Protein AF-0000000085154914 (afdb_homodimer)

Sequence (292 aa):
MNMLRFDPFFRDIDRLTQQLWGAVPWGTAAQPALVPMDAWRDGEKFVVEFDLPGVLPESLDVNVEHDVLTVRAERPAIDEDRNGVVSERPRGVFSRQVYLGHGLDTDNIHADYVDGVLRLTIPVAEAAKPRKIEVAAGKHQRAINAMNMLRFDPFFRDIDRLTQQLWGAVPWGTAAQPALVPMDAWRDGEKFVVEFDLPGVLPESLDVNVEHDVLTVRAERPAIDEDRNGVVSERPRGVFSRQVYLGHGLDTDNIHADYVDGVLRLTIPVAEAAKPRKIEVAAGKHQRAINA

Structure (mmCIF, N/CA/C/O backbone):
data_AF-0000000085154914-model_v1
#
loop_
_entity.id
_entity.type
_entity.pdbx_description
1 polymer Hsp18_2
#
loop_
_atom_site.group_PDB
_atom_site.id
_atom_site.type_symbol
_atom_site.label_atom_id
_atom_site.label_alt_id
_atom_site.label_comp_id
_atom_site.label_asym_id
_atom_site.label_entity_id
_atom_site.label_seq_id
_atom_site.pdbx_PDB_ins_code
_atom_site.Cartn_x
_atom_site.Cartn_y
_atom_site.Cartn_z
_atom_site.occupancy
_atom_site.B_iso_or_equiv
_atom_site.auth_seq_id
_atom_site.auth_comp_id
_atom_site.auth_asym_id
_atom_site.auth_atom_id
_atom_site.pdbx_PDB_model_num
ATOM 1 N N . MET A 1 1 ? -10.703 -19.297 8.938 1 27 1 MET A N 1
ATOM 2 C CA . MET A 1 1 ? -9.656 -20.234 9.305 1 27 1 MET A CA 1
ATOM 3 C C . MET A 1 1 ? -8.898 -20.719 8.07 1 27 1 MET A C 1
ATOM 5 O O . MET A 1 1 ? -9.414 -21.547 7.301 1 27 1 MET A O 1
ATOM 9 N N . ASN A 1 2 ? -8.391 -19.734 7.223 1 33.81 2 ASN A N 1
ATOM 10 C CA . ASN A 1 2 ? -8.023 -19.797 5.812 1 33.81 2 ASN A CA 1
ATOM 11 C C . ASN A 1 2 ? -6.926 -20.828 5.566 1 33.81 2 ASN A C 1
ATOM 13 O O . ASN A 1 2 ? -5.848 -20.75 6.16 1 33.81 2 ASN A O 1
ATOM 17 N N . MET A 1 3 ? -7.461 -22 5.348 1 30.45 3 MET A N 1
ATOM 18 C CA . MET A 1 3 ? -6.656 -23.188 5.043 1 30.45 3 MET A CA 1
ATOM 19 C C . MET A 1 3 ? -5.52 -22.828 4.086 1 30.45 3 MET A C 1
ATOM 21 O O . MET A 1 3 ? -5.754 -22.281 3.01 1 30.45 3 MET A O 1
ATOM 25 N N . LEU A 1 4 ? -4.305 -22.406 4.578 1 40.44 4 LEU A N 1
ATOM 26 C CA . LEU A 1 4 ? -3.09 -22.484 3.775 1 40.44 4 LEU A CA 1
ATOM 27 C C . LEU A 1 4 ? -3.055 -23.766 2.957 1 40.44 4 LEU A C 1
ATOM 29 O O . LEU A 1 4 ? -3.062 -24.875 3.52 1 40.44 4 LEU A O 1
ATOM 33 N N . ARG A 1 5 ? -3.949 -23.828 2.053 1 45.03 5 ARG A N 1
ATOM 34 C CA . ARG A 1 5 ? -3.754 -25 1.204 1 45.03 5 ARG A CA 1
ATOM 35 C C . ARG A 1 5 ? -2.293 -25.141 0.788 1 45.03 5 ARG A C 1
ATOM 37 O O . ARG A 1 5 ? -1.677 -24.172 0.338 1 45.03 5 ARG A O 1
ATOM 44 N N . PHE A 1 6 ? -1.69 -26.156 1.381 1 44.38 6 PHE A N 1
ATOM 45 C CA . PHE A 1 6 ? -0.345 -26.594 1.031 1 44.38 6 PHE A CA 1
ATOM 46 C C . PHE A 1 6 ? -0.189 -26.703 -0.481 1 44.38 6 PHE A C 1
ATOM 48 O O . PHE A 1 6 ? -0.881 -27.5 -1.122 1 44.38 6 PHE A O 1
ATOM 55 N N . ASP A 1 7 ? -0.06 -25.547 -1.171 1 51.38 7 ASP A N 1
ATOM 56 C CA . ASP A 1 7 ? 0.387 -25.719 -2.549 1 51.38 7 ASP A CA 1
ATOM 57 C C . ASP A 1 7 ? 1.877 -26.047 -2.604 1 51.38 7 ASP A C 1
ATOM 59 O O . ASP A 1 7 ? 2.709 -25.281 -2.125 1 51.38 7 ASP A O 1
ATOM 63 N N . PRO A 1 8 ? 2.209 -27.297 -2.664 1 52.31 8 PRO A N 1
ATOM 64 C CA . PRO A 1 8 ? 3.596 -27.781 -2.629 1 52.31 8 PRO A CA 1
ATOM 65 C C . PRO A 1 8 ? 4.531 -26.922 -3.48 1 52.31 8 PRO A C 1
ATOM 67 O O . PRO A 1 8 ? 5.754 -26.984 -3.312 1 52.31 8 PRO A O 1
ATOM 70 N N . PHE A 1 9 ? 3.949 -26.094 -4.242 1 54.44 9 PHE A N 1
ATOM 71 C CA . PHE A 1 9 ? 4.812 -25.375 -5.168 1 54.44 9 PHE A CA 1
ATOM 72 C C . PHE A 1 9 ? 5.203 -24.016 -4.605 1 54.44 9 PHE A C 1
ATOM 74 O O . PHE A 1 9 ? 6.176 -23.406 -5.055 1 54.44 9 PHE A O 1
ATOM 81 N N . PHE A 1 10 ? 4.344 -23.609 -3.668 1 53.84 10 PHE A N 1
ATOM 82 C CA . PHE A 1 10 ? 4.602 -22.25 -3.244 1 53.84 10 PHE A CA 1
ATOM 83 C C . PHE A 1 10 ? 5.195 -22.219 -1.842 1 53.84 10 PHE A C 1
ATOM 85 O O . PHE A 1 10 ? 4.629 -22.781 -0.908 1 53.84 10 PHE A O 1
ATOM 92 N N . ARG A 1 11 ? 6.547 -21.953 -1.707 1 51.88 11 ARG A N 1
ATOM 93 C CA . ARG A 1 11 ? 7.152 -21.734 -0.398 1 51.88 11 ARG A CA 1
ATOM 94 C C . ARG A 1 11 ? 7.574 -20.281 -0.227 1 51.88 11 ARG A C 1
ATOM 96 O O . ARG A 1 11 ? 8.281 -19.734 -1.075 1 51.88 11 ARG A O 1
ATOM 103 N N . ASP A 1 12 ? 6.918 -19.672 0.685 1 54.12 12 ASP A N 1
ATOM 104 C CA . ASP A 1 12 ? 7.316 -18.297 0.985 1 54.12 12 ASP A CA 1
ATOM 105 C C . ASP A 1 12 ? 8.547 -18.266 1.891 1 54.12 12 ASP A C 1
ATOM 107 O O . ASP A 1 12 ? 8.43 -18.406 3.111 1 54.12 12 ASP A O 1
ATOM 111 N N . ILE A 1 13 ? 9.703 -18.172 1.445 1 56.69 13 ILE A N 1
ATOM 112 C CA . ILE A 1 13 ? 10.992 -18.25 2.117 1 56.69 13 ILE A CA 1
ATOM 113 C C . ILE A 1 13 ? 11.109 -17.141 3.152 1 56.69 13 ILE A C 1
ATOM 115 O O . ILE A 1 13 ? 11.586 -17.359 4.27 1 56.69 13 ILE A O 1
ATOM 119 N N . ASP A 1 14 ? 10.734 -15.961 2.795 1 57.53 14 ASP A N 1
ATOM 120 C CA . ASP A 1 14 ? 10.938 -14.789 3.639 1 57.53 14 ASP A CA 1
ATOM 121 C C . ASP A 1 14 ? 10.047 -14.844 4.879 1 57.53 14 ASP A C 1
ATOM 123 O O . ASP A 1 14 ? 10.477 -14.461 5.973 1 57.53 14 ASP A O 1
ATOM 127 N N . ARG A 1 15 ? 8.828 -15.281 4.637 1 57.16 15 ARG A N 1
ATOM 128 C CA . ARG A 1 15 ? 7.945 -15.359 5.797 1 57.16 15 ARG A CA 1
ATOM 129 C C . ARG A 1 15 ? 8.562 -16.219 6.891 1 57.16 15 ARG A C 1
ATOM 131 O O . ARG A 1 15 ? 8.43 -15.914 8.078 1 57.16 15 ARG A O 1
ATOM 138 N N . LEU A 1 16 ? 9.188 -17.266 6.395 1 50.16 16 LEU A N 1
ATOM 139 C CA . LEU A 1 16 ? 9.812 -18.172 7.352 1 50.16 16 LEU A CA 1
ATOM 140 C C . LEU A 1 16 ? 10.93 -17.469 8.117 1 50.16 16 LEU A C 1
ATOM 142 O O . LEU A 1 16 ? 11.086 -17.672 9.32 1 50.16 16 LEU A O 1
ATOM 146 N N . THR A 1 17 ? 11.57 -16.531 7.477 1 53.38 17 THR A N 1
ATOM 147 C CA . THR A 1 17 ? 12.695 -15.828 8.102 1 53.38 17 THR A CA 1
ATOM 148 C C . THR A 1 17 ? 12.203 -14.656 8.938 1 53.38 17 THR A C 1
ATOM 150 O O . THR A 1 17 ? 12.797 -14.328 9.969 1 53.38 17 THR A O 1
ATOM 153 N N . GLN A 1 18 ? 11.203 -13.852 8.555 1 57.41 18 GLN A N 1
ATOM 154 C CA . GLN A 1 18 ? 10.688 -12.656 9.227 1 57.41 18 GLN A CA 1
ATOM 155 C C . GLN A 1 18 ? 10.094 -13.008 10.586 1 57.41 18 GLN A C 1
ATOM 157 O O . GLN A 1 18 ? 10.219 -12.234 11.539 1 57.41 18 GLN A O 1
ATOM 162 N N . GLN A 1 19 ? 9.336 -14.117 10.656 1 48.62 19 GLN A N 1
ATOM 163 C CA . GLN A 1 19 ? 8.82 -14.484 11.969 1 48.62 19 GLN A CA 1
ATOM 164 C C . GLN A 1 19 ? 9.922 -14.453 13.023 1 48.62 19 GLN A C 1
ATOM 166 O O . GLN A 1 19 ? 9.68 -14.109 14.18 1 48.62 19 GLN A O 1
ATOM 171 N N . LEU A 1 20 ? 11.086 -14.703 12.555 1 45.5 20 LEU A N 1
ATOM 172 C CA . LEU A 1 20 ? 12.18 -14.797 13.516 1 45.5 20 LEU A CA 1
ATOM 173 C C . LEU A 1 20 ? 12.766 -13.422 13.805 1 45.5 20 LEU A C 1
ATOM 175 O O . LEU A 1 20 ? 13.141 -13.125 14.938 1 45.5 20 LEU A O 1
ATOM 179 N N . TRP A 1 21 ? 12.859 -12.602 12.789 1 49.5 21 TRP A N 1
ATOM 180 C CA . TRP A 1 21 ? 13.617 -11.375 12.984 1 49.5 21 TRP A CA 1
ATOM 181 C C . TRP A 1 21 ? 12.688 -10.195 13.258 1 49.5 21 TRP A C 1
ATOM 183 O O . TRP A 1 21 ? 13.125 -9.156 13.75 1 49.5 21 TRP A O 1
ATOM 193 N N . GLY A 1 22 ? 11.508 -10.367 13.125 1 50.31 22 GLY A N 1
ATOM 194 C CA . GLY A 1 22 ? 10.555 -9.289 13.32 1 50.31 22 GLY A CA 1
ATOM 195 C C . GLY A 1 22 ? 10.406 -8.391 12.109 1 50.31 22 GLY A C 1
ATOM 196 O O . GLY A 1 22 ? 11.297 -8.344 11.258 1 50.31 22 GLY A O 1
ATOM 197 N N . ALA A 1 23 ? 9.359 -8.055 11.633 1 52.12 23 ALA A N 1
ATOM 198 C CA . ALA A 1 23 ? 9.086 -7.199 10.477 1 52.12 23 ALA A CA 1
ATOM 199 C C . ALA A 1 23 ? 9.609 -5.785 10.719 1 52.12 23 ALA A C 1
ATOM 201 O O . ALA A 1 23 ? 9.336 -5.184 11.758 1 52.12 23 ALA A O 1
ATOM 202 N N . VAL A 1 24 ? 10.898 -5.434 10.203 1 52.66 24 VAL A N 1
ATOM 203 C CA . VAL A 1 24 ? 11.367 -4.059 10.312 1 52.66 24 VAL A CA 1
ATOM 204 C C . VAL A 1 24 ? 10.727 -3.205 9.219 1 52.66 24 VAL A C 1
ATOM 206 O O . VAL A 1 24 ? 10.758 -3.57 8.039 1 52.66 24 VAL A O 1
ATOM 209 N N . PRO A 1 25 ? 10.078 -2.119 9.602 1 58.5 25 PRO A N 1
ATOM 210 C CA . PRO A 1 25 ? 9.375 -1.292 8.617 1 58.5 25 PRO A CA 1
ATOM 211 C C . PRO A 1 25 ? 10.32 -0.614 7.629 1 58.5 25 PRO A C 1
ATOM 213 O O . PRO A 1 25 ? 9.891 -0.157 6.566 1 58.5 25 PRO A O 1
ATOM 216 N N . TRP A 1 26 ? 11.664 -0.496 8.031 1 63 26 TRP A N 1
ATOM 217 C CA . TRP A 1 26 ? 12.648 0.14 7.156 1 63 26 TRP A CA 1
ATOM 218 C C . TRP A 1 26 ? 13.602 -0.894 6.562 1 63 26 TRP A C 1
ATOM 220 O O . TRP A 1 26 ? 14.469 -1.417 7.262 1 63 26 TRP A O 1
ATOM 230 N N . GLY A 1 27 ? 13.352 -1.164 5.398 1 67.31 27 GLY A N 1
ATOM 231 C CA . GLY A 1 27 ? 14.211 -2.148 4.758 1 67.31 27 GLY A CA 1
ATOM 232 C C . GLY A 1 27 ? 15.445 -1.537 4.121 1 67.31 27 GLY A C 1
ATOM 233 O O . GLY A 1 27 ? 15.406 -0.395 3.658 1 67.31 27 GLY A O 1
ATOM 234 N N . THR A 1 28 ? 16.484 -2.102 4.41 1 70.94 28 THR A N 1
ATOM 235 C CA . THR A 1 28 ? 17.734 -1.773 3.713 1 70.94 28 THR A CA 1
ATOM 236 C C . THR A 1 28 ? 18.031 -2.812 2.637 1 70.94 28 THR A C 1
ATOM 238 O O . THR A 1 28 ? 17.344 -3.826 2.531 1 70.94 28 THR A O 1
ATOM 241 N N . ALA A 1 29 ? 19 -2.447 1.773 1 70.88 29 ALA A N 1
ATOM 242 C CA . ALA A 1 29 ? 19.391 -3.41 0.746 1 70.88 29 ALA A CA 1
ATOM 243 C C . ALA A 1 29 ? 19.844 -4.723 1.371 1 70.88 29 ALA A C 1
ATOM 245 O O . ALA A 1 29 ? 19.609 -5.801 0.824 1 70.88 29 ALA A O 1
ATOM 246 N N . ALA A 1 30 ? 20.516 -4.676 2.488 1 68.56 30 ALA A N 1
ATOM 247 C CA . ALA A 1 30 ? 21.047 -5.848 3.18 1 68.56 30 ALA A CA 1
ATOM 248 C C . ALA A 1 30 ? 19.953 -6.562 3.969 1 68.56 30 ALA A C 1
ATOM 250 O O . ALA A 1 30 ? 20.016 -7.773 4.176 1 68.56 30 ALA A O 1
ATOM 251 N N . GLN A 1 31 ? 18.906 -5.754 4.418 1 71.62 31 GLN A N 1
ATOM 252 C CA . GLN A 1 31 ? 17.75 -6.285 5.156 1 71.62 31 GLN A CA 1
ATOM 253 C C . GLN A 1 31 ? 16.453 -5.656 4.68 1 71.62 31 GLN A C 1
ATOM 255 O O . GLN A 1 31 ? 15.891 -4.785 5.352 1 71.62 31 GLN A O 1
ATOM 260 N N . PRO A 1 32 ? 16.062 -6.176 3.652 1 72.5 32 PRO A N 1
ATOM 261 C CA . PRO A 1 32 ? 14.859 -5.555 3.074 1 72.5 32 PRO A CA 1
ATOM 262 C C . PRO A 1 32 ? 13.602 -5.836 3.887 1 72.5 32 PRO A C 1
ATOM 264 O O . PRO A 1 32 ? 13.516 -6.855 4.578 1 72.5 32 PRO A O 1
ATOM 267 N N . ALA A 1 33 ? 12.766 -4.832 3.92 1 71.75 33 ALA A N 1
ATOM 268 C CA . ALA A 1 33 ? 11.461 -5.043 4.531 1 71.75 33 ALA A CA 1
ATOM 269 C C . ALA A 1 33 ? 10.609 -6.004 3.705 1 71.75 33 ALA A C 1
ATOM 271 O O . ALA A 1 33 ? 10.656 -5.977 2.473 1 71.75 33 ALA A O 1
ATOM 272 N N . LEU A 1 34 ? 9.891 -6.852 4.43 1 75.38 34 LEU A N 1
ATOM 273 C CA . LEU A 1 34 ? 9.008 -7.77 3.721 1 75.38 34 LEU A CA 1
ATOM 274 C C . LEU A 1 34 ? 7.727 -7.062 3.287 1 75.38 34 LEU A C 1
ATOM 276 O O . LEU A 1 34 ? 7.277 -6.121 3.945 1 75.38 34 LEU A O 1
ATOM 280 N N . VAL A 1 35 ? 7.281 -7.48 2.123 1 81.88 35 VAL A N 1
ATOM 281 C CA . VAL A 1 35 ? 6.062 -6.891 1.586 1 81.88 35 VAL A CA 1
ATOM 282 C C . VAL A 1 35 ? 4.934 -7.922 1.621 1 81.88 35 VAL A C 1
ATOM 284 O O . VAL A 1 35 ? 5.137 -9.086 1.284 1 81.88 35 VAL A O 1
ATOM 287 N N . PRO A 1 36 ? 3.785 -7.523 2.162 1 83.25 36 PRO A N 1
ATOM 288 C CA . PRO A 1 36 ? 2.646 -8.445 2.135 1 83.25 36 PRO A CA 1
ATOM 289 C C . PRO A 1 36 ? 2.314 -8.93 0.726 1 83.25 36 PRO A C 1
ATOM 291 O O . PRO A 1 36 ? 2.414 -8.164 -0.235 1 83.25 36 PRO A O 1
ATOM 294 N N . MET A 1 37 ? 1.934 -10.242 0.679 1 88.5 37 MET A N 1
ATOM 295 C CA . MET A 1 37 ? 1.646 -10.805 -0.636 1 88.5 37 MET A CA 1
ATOM 296 C C . MET A 1 37 ? 0.437 -11.734 -0.577 1 88.5 37 MET A C 1
ATOM 298 O O . MET A 1 37 ? 0.129 -12.297 0.477 1 88.5 37 MET A O 1
ATOM 302 N N . ASP A 1 38 ? -0.304 -11.789 -1.678 1 90.69 38 ASP A N 1
ATOM 303 C CA . ASP A 1 38 ? -1.286 -12.828 -1.949 1 90.69 38 ASP A CA 1
ATOM 304 C C . ASP A 1 38 ? -0.862 -13.688 -3.141 1 90.69 38 ASP A C 1
ATOM 306 O O . ASP A 1 38 ? -0.237 -13.188 -4.078 1 90.69 38 ASP A O 1
ATOM 310 N N . ALA A 1 39 ? -1.155 -14.938 -3.039 1 90.69 39 ALA A N 1
ATOM 311 C CA . ALA A 1 39 ? -0.91 -15.844 -4.156 1 90.69 39 ALA A CA 1
ATOM 312 C C . ALA A 1 39 ? -2.012 -16.891 -4.262 1 90.69 39 ALA A C 1
ATOM 314 O O . ALA A 1 39 ? -2.475 -17.422 -3.246 1 90.69 39 ALA A O 1
ATOM 315 N N . TRP A 1 40 ? -2.482 -17.062 -5.496 1 90.62 40 TRP A N 1
ATOM 316 C CA . TRP A 1 40 ? -3.51 -18.078 -5.695 1 90.62 40 TRP A CA 1
ATOM 317 C C . TRP A 1 40 ? -3.488 -18.609 -7.125 1 90.62 40 TRP A C 1
ATOM 319 O O . TRP A 1 40 ? -2.918 -17.969 -8.016 1 90.62 40 TRP A O 1
ATOM 329 N N . ARG A 1 41 ? -4.09 -19.766 -7.234 1 89.31 41 ARG A N 1
ATOM 330 C CA . ARG A 1 41 ? -4.281 -20.328 -8.562 1 89.31 41 ARG A CA 1
ATOM 331 C C . ARG A 1 41 ? -5.602 -19.859 -9.172 1 89.31 41 ARG A C 1
ATOM 333 O O . ARG A 1 41 ? -6.621 -19.797 -8.484 1 89.31 41 ARG A O 1
ATOM 340 N N . ASP A 1 42 ? -5.539 -19.484 -10.438 1 90.81 42 ASP A N 1
ATOM 341 C CA . ASP A 1 42 ? -6.715 -19.078 -11.203 1 90.81 42 ASP A CA 1
ATOM 342 C C . ASP A 1 42 ? -6.777 -19.812 -12.539 1 90.81 42 ASP A C 1
ATOM 344 O O . ASP A 1 42 ? -6.34 -19.281 -13.562 1 90.81 42 ASP A O 1
ATOM 348 N N . GLY A 1 43 ? -7.41 -21.016 -12.469 1 89 43 GLY A N 1
ATOM 349 C CA . GLY A 1 43 ? -7.422 -21.859 -13.656 1 89 43 GLY A CA 1
ATOM 350 C C . GLY A 1 43 ? -6.035 -22.281 -14.102 1 89 43 GLY A C 1
ATOM 351 O O . GLY A 1 43 ? -5.316 -22.938 -13.352 1 89 43 GLY A O 1
ATOM 352 N N . GLU A 1 44 ? -5.645 -21.797 -15.242 1 92.44 44 GLU A N 1
ATOM 353 C CA . GLU A 1 44 ? -4.355 -22.203 -15.797 1 92.44 44 GLU A CA 1
ATOM 354 C C . GLU A 1 44 ? -3.295 -21.125 -15.555 1 92.44 44 GLU A C 1
ATOM 356 O O . GLU A 1 44 ? -2.332 -21.016 -16.312 1 92.44 44 GLU A O 1
ATOM 361 N N . LYS A 1 45 ? -3.646 -20.359 -14.586 1 94.25 45 LYS A N 1
ATOM 362 C CA . LYS A 1 45 ? -2.666 -19.344 -14.227 1 94.25 45 LYS A CA 1
ATOM 363 C C . LYS A 1 45 ? -2.473 -19.266 -12.711 1 94.25 45 LYS A C 1
ATOM 365 O O . LYS A 1 45 ? -3.354 -19.672 -11.945 1 94.25 45 LYS A O 1
ATOM 370 N N . PHE A 1 46 ? -1.392 -18.844 -12.383 1 92.56 46 PHE A N 1
ATOM 371 C CA . PHE A 1 46 ? -1.058 -18.516 -11 1 92.56 46 PHE A CA 1
ATOM 372 C C . PHE A 1 46 ? -0.873 -17.016 -10.844 1 92.56 46 PHE A C 1
ATOM 374 O O . PHE A 1 46 ? -0.207 -16.375 -11.656 1 92.56 46 PHE A O 1
ATOM 381 N N . VAL A 1 47 ? -1.5 -16.469 -9.844 1 94.94 47 VAL A N 1
ATOM 382 C CA . VAL A 1 47 ? -1.462 -15.016 -9.664 1 94.94 47 VAL A CA 1
ATOM 383 C C . VAL A 1 47 ? -0.784 -14.68 -8.336 1 94.94 47 VAL A C 1
ATOM 385 O O . VAL A 1 47 ? -1.044 -15.32 -7.316 1 94.94 47 VAL A O 1
ATOM 388 N N . VAL A 1 48 ? 0.135 -13.719 -8.367 1 93.94 48 VAL A N 1
ATOM 389 C CA . VAL A 1 48 ? 0.78 -13.18 -7.176 1 93.94 48 VAL A CA 1
ATOM 390 C C . VAL A 1 48 ? 0.59 -11.672 -7.125 1 93.94 48 VAL A C 1
ATOM 392 O O . VAL A 1 48 ? 0.791 -10.977 -8.125 1 93.94 48 VAL A O 1
ATOM 395 N N . GLU A 1 49 ? 0.161 -11.195 -6.004 1 95.12 49 GLU A N 1
ATOM 396 C CA . GLU A 1 49 ? -0.004 -9.758 -5.828 1 95.12 49 GLU A CA 1
ATOM 397 C C . GLU A 1 49 ? 0.802 -9.25 -4.637 1 95.12 49 GLU A C 1
ATOM 399 O O . GLU A 1 49 ? 0.839 -9.898 -3.586 1 95.12 49 GLU A O 1
ATOM 404 N N . PHE A 1 50 ? 1.5 -8.117 -4.789 1 93.38 50 PHE A N 1
ATOM 405 C CA . PHE A 1 50 ? 2.266 -7.438 -3.752 1 93.38 50 PHE A CA 1
ATOM 406 C C . PHE A 1 50 ? 1.736 -6.027 -3.523 1 93.38 50 PHE A C 1
ATOM 408 O O . PHE A 1 50 ? 1.42 -5.312 -4.477 1 93.38 50 PHE A O 1
ATOM 415 N N . ASP A 1 51 ? 1.648 -5.645 -2.289 1 93.81 51 ASP A N 1
ATOM 416 C CA . ASP A 1 51 ? 1.396 -4.238 -2 1 93.81 51 ASP A CA 1
ATOM 417 C C . ASP A 1 51 ? 2.697 -3.439 -1.976 1 93.81 51 ASP A C 1
ATOM 419 O O . ASP A 1 51 ? 3.531 -3.629 -1.087 1 93.81 51 ASP A O 1
ATOM 423 N N . LEU A 1 52 ? 2.842 -2.506 -2.957 1 94.44 52 LEU A N 1
ATOM 424 C CA . LEU A 1 52 ? 4.027 -1.663 -3.082 1 94.44 52 LEU A CA 1
ATOM 425 C C . LEU A 1 52 ? 3.635 -0.21 -3.332 1 94.44 52 LEU A C 1
ATOM 427 O O . LEU A 1 52 ? 4.043 0.383 -4.332 1 94.44 52 LEU A O 1
ATOM 431 N N . PRO A 1 53 ? 2.92 0.317 -2.426 1 94.56 53 PRO A N 1
ATOM 432 C CA . PRO A 1 53 ? 2.463 1.688 -2.666 1 94.56 53 PRO A CA 1
ATOM 433 C C . PRO A 1 53 ? 3.609 2.697 -2.674 1 94.56 53 PRO A C 1
ATOM 435 O O . PRO A 1 53 ? 4.461 2.68 -1.781 1 94.56 53 PRO A O 1
ATOM 438 N N . GLY A 1 54 ? 3.658 3.609 -3.635 1 93.88 54 GLY A N 1
ATOM 439 C CA . GLY A 1 54 ? 4.516 4.781 -3.648 1 93.88 54 GLY A CA 1
ATOM 440 C C . GLY A 1 54 ? 5.957 4.465 -4.012 1 93.88 54 GLY A C 1
ATOM 441 O O . GLY A 1 54 ? 6.848 5.289 -3.807 1 93.88 54 GLY A O 1
ATOM 442 N N . VAL A 1 55 ? 6.211 3.242 -4.453 1 93.88 55 VAL A N 1
ATOM 443 C CA . VAL A 1 55 ? 7.574 2.922 -4.863 1 93.88 55 VAL A CA 1
ATOM 444 C C . VAL A 1 55 ? 7.914 3.662 -6.156 1 93.88 55 VAL A C 1
ATOM 446 O O . VAL A 1 55 ? 7.016 4.098 -6.883 1 93.88 55 VAL A O 1
ATOM 449 N N . LEU A 1 56 ? 9.203 3.838 -6.309 1 92.5 56 LEU A N 1
ATOM 450 C CA . LEU A 1 56 ? 9.648 4.375 -7.586 1 92.5 56 LEU A CA 1
ATOM 451 C C . LEU A 1 56 ? 9.43 3.3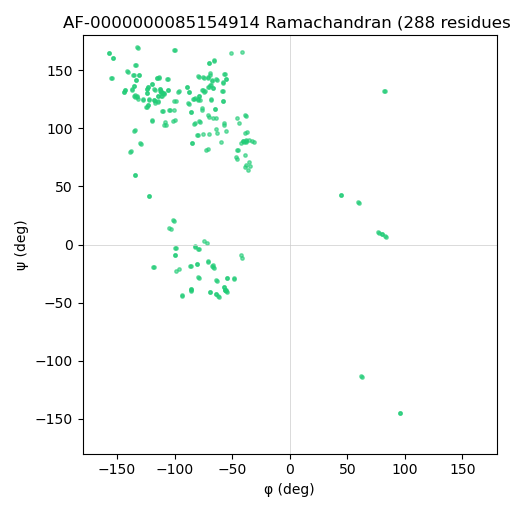65 -8.711 1 92.5 56 LEU A C 1
ATOM 453 O O . LEU A 1 56 ? 9.898 2.227 -8.625 1 92.5 56 LEU A O 1
ATOM 457 N N . PRO A 1 57 ? 8.711 3.84 -9.703 1 89.31 57 PRO A N 1
ATOM 458 C CA . PRO A 1 57 ? 8.438 2.887 -10.773 1 89.31 57 PRO A CA 1
ATOM 459 C C . PRO A 1 57 ? 9.711 2.285 -11.367 1 89.31 57 PRO A C 1
ATOM 461 O O . PRO A 1 57 ? 9.758 1.086 -11.664 1 89.31 57 PRO A O 1
ATOM 464 N N . GLU A 1 58 ? 10.758 3.041 -11.547 1 93.12 58 GLU A N 1
ATOM 465 C CA . GLU A 1 58 ? 11.992 2.59 -12.172 1 93.12 58 GLU A CA 1
ATOM 466 C C . GLU A 1 58 ? 12.75 1.624 -11.266 1 93.12 58 GLU A C 1
ATOM 468 O O . GLU A 1 58 ? 13.664 0.933 -11.711 1 93.12 58 GLU A O 1
ATOM 473 N N . SER A 1 59 ? 12.359 1.589 -10.008 1 93.69 59 SER A N 1
ATOM 474 C CA . SER A 1 59 ? 13.031 0.704 -9.055 1 93.69 59 SER A CA 1
ATOM 475 C C . SER A 1 59 ? 12.422 -0.694 -9.078 1 93.69 59 SER A C 1
ATOM 477 O O . SER A 1 59 ? 13.008 -1.643 -8.555 1 93.69 59 SER A O 1
ATOM 479 N N . LEU A 1 60 ? 11.258 -0.784 -9.594 1 94.69 60 LEU A N 1
ATOM 480 C CA . LEU A 1 60 ? 10.562 -2.062 -9.609 1 94.69 60 LEU A CA 1
ATOM 481 C C . LEU A 1 60 ? 11.297 -3.076 -10.477 1 94.69 60 LEU A C 1
ATOM 483 O O . LEU A 1 60 ? 11.469 -2.859 -11.68 1 94.69 60 LEU A O 1
ATOM 487 N N . ASP A 1 61 ? 11.773 -4.168 -9.828 1 95.62 61 ASP A N 1
ATOM 488 C CA . ASP A 1 61 ? 12.516 -5.234 -10.492 1 95.62 61 ASP A CA 1
ATOM 489 C C . ASP A 1 61 ? 11.906 -6.598 -10.195 1 95.62 61 ASP A C 1
ATOM 491 O O . ASP A 1 61 ? 11.664 -6.934 -9.031 1 95.62 61 ASP A O 1
ATOM 495 N N . VAL A 1 62 ? 11.562 -7.332 -11.211 1 96.06 62 VAL A N 1
ATOM 496 C CA . VAL A 1 62 ? 11.016 -8.68 -11.102 1 96.06 62 VAL A CA 1
ATOM 497 C C . VAL A 1 62 ? 11.883 -9.656 -11.891 1 96.06 62 VAL A C 1
ATOM 499 O O . VAL A 1 62 ? 12.039 -9.523 -13.109 1 96.06 62 VAL A O 1
ATOM 502 N N . ASN A 1 63 ? 12.391 -10.594 -11.156 1 95.06 63 ASN A N 1
ATOM 503 C CA . ASN A 1 63 ? 13.289 -11.547 -11.797 1 95.06 63 ASN A CA 1
ATOM 504 C C . ASN A 1 63 ? 12.977 -12.984 -11.367 1 95.06 63 ASN A C 1
ATOM 506 O O . ASN A 1 63 ? 12.555 -13.219 -10.242 1 95.06 63 ASN A O 1
ATOM 510 N N . VAL A 1 64 ? 13.172 -13.867 -12.297 1 93.38 64 VAL A N 1
ATOM 511 C CA . VAL A 1 64 ? 13.023 -15.281 -11.969 1 93.38 64 VAL A CA 1
ATOM 512 C C . VAL A 1 64 ? 14.32 -16.031 -12.281 1 93.38 64 VAL A C 1
ATOM 514 O O . VAL A 1 64 ? 14.852 -15.93 -13.383 1 93.38 64 VAL A O 1
ATOM 517 N N . GLU A 1 65 ? 14.875 -16.734 -11.25 1 90.31 65 GLU A N 1
ATOM 518 C CA . GLU A 1 65 ? 16.031 -17.625 -11.398 1 90.31 65 GLU A CA 1
ATOM 519 C C . GLU A 1 65 ? 15.789 -18.969 -10.711 1 90.31 65 GLU A C 1
ATOM 521 O O . GLU A 1 65 ? 15.492 -19.016 -9.516 1 90.31 65 GLU A O 1
ATOM 526 N N . HIS A 1 66 ? 16 -20.078 -11.469 1 86.75 66 HIS A N 1
ATOM 527 C CA . HIS A 1 66 ? 15.859 -21.422 -10.938 1 86.75 66 HIS A CA 1
ATOM 528 C C . HIS A 1 66 ? 14.594 -21.562 -10.102 1 86.75 66 HIS A C 1
ATOM 530 O O . HIS A 1 66 ? 14.641 -22.031 -8.961 1 86.75 66 HIS A O 1
ATOM 536 N N . ASP A 1 67 ? 13.453 -21 -10.555 1 85.69 67 ASP A N 1
ATOM 537 C CA . ASP A 1 67 ? 12.102 -21.156 -10.016 1 85.69 67 ASP A CA 1
ATOM 538 C C . ASP A 1 67 ? 11.891 -20.25 -8.797 1 85.69 67 ASP A C 1
ATOM 540 O O . ASP A 1 67 ? 10.922 -20.422 -8.055 1 85.69 67 ASP A O 1
ATOM 544 N N . VAL A 1 68 ? 12.891 -19.422 -8.633 1 89.19 68 VAL A N 1
ATOM 545 C CA . VAL A 1 68 ? 12.734 -18.469 -7.543 1 89.19 68 VAL A CA 1
ATOM 546 C C . VAL A 1 68 ? 12.391 -17.078 -8.109 1 89.19 68 VAL A C 1
ATOM 548 O O . VAL A 1 68 ? 13.18 -16.5 -8.852 1 89.19 68 VAL A O 1
ATOM 551 N N . LEU A 1 69 ? 11.227 -16.641 -7.785 1 92.31 69 LEU A N 1
ATOM 552 C CA . LEU A 1 69 ? 10.789 -15.297 -8.125 1 92.31 69 LEU A CA 1
ATOM 553 C C . LEU A 1 69 ? 11.289 -14.289 -7.102 1 92.31 69 LEU A C 1
ATOM 555 O O . LEU A 1 69 ? 11.125 -14.492 -5.895 1 92.31 69 LEU A O 1
ATOM 559 N N . THR A 1 70 ? 11.984 -13.273 -7.566 1 92.94 70 THR A N 1
ATOM 560 C CA . THR A 1 70 ? 12.43 -12.188 -6.695 1 92.94 70 THR A CA 1
ATOM 561 C C . THR A 1 70 ? 11.797 -10.859 -7.117 1 92.94 70 THR A C 1
ATOM 563 O O . THR A 1 70 ? 11.883 -10.469 -8.281 1 92.94 70 THR A O 1
ATOM 566 N N . VAL A 1 71 ? 11.102 -10.266 -6.203 1 94.06 71 VAL A N 1
ATOM 567 C CA . VAL A 1 71 ? 10.547 -8.93 -6.422 1 94.06 71 VAL A CA 1
ATOM 568 C C . VAL A 1 71 ? 11.273 -7.918 -5.535 1 94.06 71 VAL A C 1
ATOM 570 O O . VAL A 1 71 ? 11.438 -8.141 -4.336 1 94.06 71 VAL A O 1
ATOM 573 N N . ARG A 1 72 ? 11.758 -6.812 -6.215 1 93.88 72 ARG A N 1
ATOM 574 C CA . ARG A 1 72 ? 12.414 -5.73 -5.484 1 93.88 72 ARG A CA 1
ATOM 575 C C . ARG A 1 72 ? 11.844 -4.375 -5.879 1 93.88 72 ARG A C 1
ATOM 577 O O . ARG A 1 72 ? 11.484 -4.16 -7.039 1 93.88 72 ARG A O 1
ATOM 584 N N . ALA A 1 73 ? 11.797 -3.537 -4.938 1 95 73 ALA A N 1
ATOM 585 C CA . ALA A 1 73 ? 11.383 -2.156 -5.172 1 95 73 ALA A CA 1
ATOM 586 C C . ALA A 1 73 ? 11.93 -1.227 -4.098 1 95 73 ALA A C 1
ATOM 588 O O . ALA A 1 73 ? 12.422 -1.685 -3.059 1 95 73 ALA A O 1
ATOM 589 N N . GLU A 1 74 ? 11.867 0.07 -4.422 1 94.25 74 GLU A N 1
ATOM 590 C CA . GLU A 1 74 ? 12.367 1.033 -3.447 1 94.25 74 GLU A CA 1
ATOM 591 C C . GLU A 1 74 ? 11.422 2.217 -3.299 1 94.25 74 GLU A C 1
ATOM 593 O O . GLU A 1 74 ? 10.898 2.73 -4.289 1 94.25 74 GLU A O 1
ATOM 598 N N . ARG A 1 75 ? 11.211 2.592 -2.109 1 92.25 75 ARG A N 1
ATOM 599 C CA . ARG A 1 75 ? 10.57 3.863 -1.786 1 92.25 75 ARG A CA 1
ATOM 600 C C . ARG A 1 75 ? 11.578 4.844 -1.193 1 92.25 75 ARG A C 1
ATOM 602 O O . ARG A 1 75 ? 12.344 4.492 -0.295 1 92.25 75 ARG A O 1
ATOM 609 N N . PRO A 1 76 ? 11.586 5.965 -1.705 1 87.38 76 PRO A N 1
ATOM 610 C CA . PRO A 1 76 ? 12.594 6.922 -1.23 1 87.38 76 PRO A CA 1
ATOM 611 C C . PRO A 1 76 ? 12.516 7.156 0.277 1 87.38 76 PRO A C 1
ATOM 613 O O . PRO A 1 76 ? 11.43 7.102 0.861 1 87.38 76 PRO A O 1
ATOM 616 N N . ALA A 1 77 ? 13.727 7.402 0.856 1 81.62 77 ALA A N 1
ATOM 617 C CA . ALA A 1 77 ? 13.797 7.75 2.273 1 81.62 77 ALA A CA 1
ATOM 618 C C . ALA A 1 77 ? 13.133 9.094 2.543 1 81.62 77 ALA A C 1
ATOM 620 O O . ALA A 1 77 ? 12.859 9.859 1.611 1 81.62 77 ALA A O 1
ATOM 621 N N . ILE A 1 78 ? 12.789 9.219 3.838 1 78.62 78 ILE A N 1
ATOM 622 C CA . ILE A 1 78 ? 12.203 10.5 4.223 1 78.62 78 ILE A CA 1
ATOM 623 C C . ILE A 1 78 ? 13.281 11.586 4.195 1 78.62 78 ILE A C 1
ATOM 625 O O . ILE A 1 78 ? 14.422 11.352 4.609 1 78.62 78 ILE A O 1
ATOM 629 N N . ASP A 1 79 ? 12.867 12.688 3.613 1 76.25 79 ASP A N 1
ATOM 630 C CA . ASP A 1 79 ? 13.789 13.82 3.658 1 76.25 79 ASP A CA 1
ATOM 631 C C . ASP A 1 79 ? 14.133 14.195 5.102 1 76.25 79 ASP A C 1
ATOM 633 O O . ASP A 1 79 ? 13.234 14.367 5.93 1 76.25 79 ASP A O 1
ATOM 637 N N . GLU A 1 80 ? 15.398 14.195 5.391 1 70.94 80 GLU A N 1
ATOM 638 C CA . GLU A 1 80 ? 15.875 14.531 6.73 1 70.94 80 GLU A CA 1
ATOM 639 C C . GLU A 1 80 ? 15.344 15.891 7.18 1 70.94 80 GLU A C 1
ATOM 641 O O . GLU A 1 80 ? 15.195 16.141 8.375 1 70.94 80 GLU A O 1
ATOM 646 N N . ASP A 1 81 ? 15.125 16.688 6.219 1 72.56 81 ASP A N 1
ATOM 647 C CA . ASP A 1 81 ? 14.695 18.047 6.543 1 72.56 81 ASP A CA 1
ATOM 648 C C . ASP A 1 81 ? 13.195 18.094 6.801 1 72.56 81 ASP A C 1
ATOM 650 O O . ASP A 1 81 ? 12.656 19.141 7.16 1 72.56 81 ASP A O 1
ATOM 654 N N . ARG A 1 82 ? 12.672 16.922 6.641 1 73.69 82 ARG A N 1
ATOM 655 C CA . ARG A 1 82 ? 11.227 16.891 6.836 1 73.69 82 ARG A CA 1
ATOM 656 C C . ARG A 1 82 ? 10.875 16.938 8.32 1 73.69 82 ARG A C 1
ATOM 658 O O . ARG A 1 82 ? 11.484 16.234 9.125 1 73.69 82 ARG A O 1
ATOM 665 N N . ASN A 1 83 ? 10.219 18.016 8.711 1 70.56 83 ASN A N 1
ATOM 666 C CA . ASN A 1 83 ? 9.711 18.094 10.078 1 70.56 83 ASN A CA 1
ATOM 667 C C . ASN A 1 83 ? 8.531 17.141 10.289 1 70.56 83 ASN A C 1
ATOM 669 O O . ASN A 1 83 ? 7.375 17.562 10.227 1 70.56 83 ASN A O 1
ATOM 673 N N . GLY A 1 84 ? 8.898 15.867 10.539 1 70.38 84 GLY A N 1
ATOM 674 C CA . GLY A 1 84 ? 7.879 14.828 10.586 1 70.38 84 GLY A CA 1
ATOM 675 C C . GLY A 1 84 ? 7.07 14.844 11.875 1 70.38 84 GLY A C 1
ATOM 676 O O . GLY A 1 84 ? 7.617 15.102 12.953 1 70.38 84 GLY A O 1
ATOM 677 N N . VAL A 1 85 ? 5.781 14.766 11.727 1 76.38 85 VAL A N 1
ATOM 678 C CA . VAL A 1 85 ? 4.879 14.625 12.867 1 76.38 85 VAL A CA 1
ATOM 679 C C . VAL A 1 85 ? 4.578 13.141 13.109 1 76.38 85 VAL A C 1
ATOM 681 O O . VAL A 1 85 ? 4.617 12.672 14.25 1 76.38 85 VAL A O 1
ATOM 684 N N . VAL A 1 86 ? 4.328 12.43 12.07 1 81.88 86 VAL A N 1
ATOM 685 C CA . VAL A 1 86 ? 4.066 10.992 12.109 1 81.88 86 VAL A CA 1
ATOM 686 C C . VAL A 1 86 ? 4.805 10.305 10.961 1 81.88 86 VAL A C 1
ATOM 688 O O . VAL A 1 86 ? 4.82 10.797 9.836 1 81.88 86 VAL A O 1
ATOM 691 N N . SER A 1 87 ? 5.5 9.195 11.227 1 84.56 87 SER A N 1
ATOM 692 C CA . SER A 1 87 ? 6.164 8.359 10.227 1 84.56 87 SER A CA 1
ATOM 693 C C . SER A 1 87 ? 5.891 6.883 10.477 1 84.56 87 SER A C 1
ATOM 695 O O . SER A 1 87 ? 6.555 6.254 11.305 1 84.56 87 SER A O 1
ATOM 697 N N . GLU A 1 88 ? 4.898 6.379 9.711 1 85.12 88 GLU A N 1
ATOM 698 C CA . GLU A 1 88 ? 4.508 4.992 9.945 1 85.12 88 GLU A CA 1
ATOM 699 C C . GLU A 1 88 ? 4.727 4.141 8.695 1 85.12 88 GLU A C 1
ATOM 701 O O . GLU A 1 88 ? 4.73 2.912 8.766 1 85.12 88 GLU A O 1
ATOM 706 N N . ARG A 1 89 ? 4.828 4.777 7.531 1 88.56 89 ARG A N 1
ATOM 707 C CA . ARG A 1 89 ? 4.871 4.055 6.266 1 88.56 89 ARG A CA 1
ATOM 708 C C . ARG A 1 89 ? 6.262 3.479 6.012 1 88.56 89 ARG A C 1
ATOM 710 O O . ARG A 1 89 ? 7.258 4.203 6.062 1 88.56 89 ARG A O 1
ATOM 717 N N . PRO A 1 90 ? 6.234 2.197 5.742 1 84.69 90 PRO A N 1
ATOM 718 C CA . PRO A 1 90 ? 7.535 1.574 5.484 1 84.69 90 PRO A CA 1
ATOM 719 C C . PRO A 1 90 ? 8.281 2.229 4.324 1 84.69 90 PRO A C 1
ATOM 721 O O . PRO A 1 90 ? 7.664 2.633 3.336 1 84.69 90 PRO A O 1
ATOM 724 N N . ARG A 1 91 ? 9.594 2.365 4.559 1 86.62 91 ARG A N 1
ATOM 725 C CA . ARG A 1 91 ? 10.445 2.971 3.535 1 86.62 91 ARG A CA 1
ATOM 726 C C . ARG A 1 91 ? 11.688 2.129 3.287 1 86.62 91 ARG A C 1
ATOM 728 O O . ARG A 1 91 ? 11.984 1.208 4.055 1 86.62 91 ARG A O 1
ATOM 735 N N . GLY A 1 92 ? 12.406 2.562 2.123 1 89.94 92 GLY A N 1
ATOM 736 C CA . GLY A 1 92 ? 13.617 1.843 1.757 1 89.94 92 GLY A CA 1
ATOM 737 C C . GLY A 1 92 ? 13.375 0.772 0.708 1 89.94 92 GLY A C 1
ATOM 738 O O . GLY A 1 92 ? 12.57 0.96 -0.207 1 89.94 92 GLY A O 1
ATOM 739 N N . VAL A 1 93 ? 14.188 -0.288 0.955 1 89.69 93 VAL A N 1
ATOM 740 C CA . VAL A 1 93 ? 14.172 -1.344 -0.052 1 89.69 93 VAL A CA 1
ATOM 741 C C . VAL A 1 93 ? 13.211 -2.453 0.383 1 89.69 93 VAL A C 1
ATOM 743 O O . VAL A 1 93 ? 13.25 -2.898 1.532 1 89.69 93 VAL A O 1
ATOM 746 N N . PHE A 1 94 ? 12.391 -2.838 -0.513 1 89.69 94 PHE A N 1
ATOM 747 C CA . PHE A 1 94 ? 11.484 -3.973 -0.344 1 89.69 94 PHE A CA 1
ATOM 748 C C . PHE A 1 94 ? 11.953 -5.164 -1.172 1 89.69 94 PHE A C 1
ATOM 750 O O . PHE A 1 94 ? 12.438 -4.996 -2.295 1 89.69 94 PHE A O 1
ATOM 757 N N . SER A 1 95 ? 11.773 -6.254 -0.581 1 89.69 95 SER A N 1
ATOM 758 C CA . SER A 1 95 ? 12.117 -7.445 -1.351 1 89.69 95 SER A CA 1
ATOM 759 C C . SER A 1 95 ? 11.344 -8.664 -0.862 1 89.69 95 SER A C 1
ATOM 761 O O . SER A 1 95 ? 11.086 -8.805 0.335 1 89.69 95 SER A O 1
ATOM 763 N N . ARG A 1 96 ? 10.969 -9.508 -1.819 1 88.25 96 ARG A N 1
ATOM 764 C CA . ARG A 1 96 ? 10.328 -10.781 -1.525 1 88.25 96 ARG A CA 1
ATOM 765 C C . ARG A 1 96 ? 10.773 -11.859 -2.508 1 88.25 96 ARG A C 1
ATOM 767 O O . ARG A 1 96 ? 10.852 -11.609 -3.713 1 88.25 96 ARG A O 1
ATOM 774 N N . GLN A 1 97 ? 11.133 -12.922 -1.902 1 87.94 97 GLN A N 1
ATOM 775 C CA . GLN A 1 97 ? 11.461 -14.07 -2.736 1 87.94 97 GLN A CA 1
ATOM 776 C C . GLN A 1 97 ? 10.445 -15.188 -2.555 1 87.94 97 GLN A C 1
ATOM 778 O O . GLN A 1 97 ? 10.078 -15.531 -1.427 1 87.94 97 GLN A O 1
ATOM 783 N N . VAL A 1 98 ? 10.023 -15.727 -3.615 1 86 98 VAL A N 1
ATOM 784 C CA . VAL A 1 98 ? 9 -16.766 -3.611 1 86 98 VAL A CA 1
ATOM 785 C C . VAL A 1 98 ? 9.445 -17.922 -4.5 1 86 98 VAL A C 1
ATOM 787 O O . VAL A 1 98 ? 9.859 -17.719 -5.645 1 86 98 VAL A O 1
ATOM 790 N N . TYR A 1 99 ? 9.4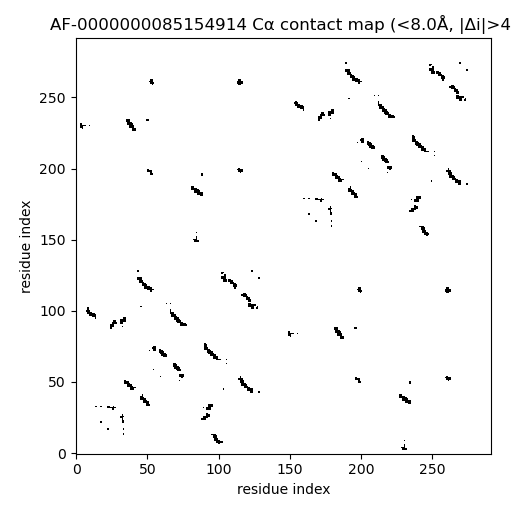38 -19.062 -3.979 1 86.5 99 TYR A N 1
ATOM 791 C CA . TYR A 1 99 ? 9.703 -20.234 -4.797 1 86.5 99 TYR A CA 1
ATOM 792 C C . TYR A 1 99 ? 8.469 -20.641 -5.59 1 86.5 99 TYR A C 1
ATOM 794 O O . TYR A 1 99 ? 7.398 -20.844 -5.016 1 86.5 99 TYR A O 1
ATOM 802 N N . LEU A 1 100 ? 8.797 -20.688 -6.945 1 86.69 100 LEU A N 1
ATOM 803 C CA . LEU A 1 100 ? 7.719 -21.094 -7.84 1 86.69 100 LEU A CA 1
ATOM 804 C C . LEU A 1 100 ? 7.867 -22.562 -8.234 1 86.69 100 LEU A C 1
ATOM 806 O O . LEU A 1 100 ? 8.977 -23.016 -8.531 1 86.69 100 LEU A O 1
ATOM 810 N N . GLY A 1 101 ? 7.129 -23.391 -7.961 1 79.81 101 GLY A N 1
ATOM 811 C CA . GLY A 1 101 ? 7.215 -24.812 -8.312 1 79.81 101 GLY A CA 1
ATOM 812 C C . GLY A 1 101 ? 7.449 -25.031 -9.797 1 79.81 101 GLY A C 1
ATOM 813 O O . GLY A 1 101 ? 7.355 -24.109 -10.594 1 79.81 101 GLY A O 1
ATOM 814 N N . HIS A 1 102 ? 7.859 -26.25 -10.227 1 80.5 102 HIS A N 1
ATOM 815 C CA . HIS A 1 102 ? 8.281 -26.609 -11.578 1 80.5 102 HIS A CA 1
ATOM 816 C C . HIS A 1 102 ? 7.094 -26.656 -12.531 1 80.5 102 HIS A C 1
ATOM 818 O O . HIS A 1 102 ? 7.27 -26.734 -13.75 1 80.5 102 HIS A O 1
ATOM 824 N N . GLY A 1 103 ? 5.945 -26.391 -12.195 1 86.94 103 GLY A N 1
ATOM 825 C CA . GLY A 1 103 ? 4.785 -26.547 -13.055 1 86.94 103 GLY A CA 1
ATOM 826 C C . GLY A 1 103 ? 4.289 -25.219 -13.625 1 86.94 103 GLY A C 1
ATOM 827 O O . GLY A 1 103 ? 3.27 -25.188 -14.32 1 86.94 103 GLY A O 1
ATOM 828 N N . LEU A 1 104 ? 5.109 -24.219 -13.5 1 91.44 104 LEU A N 1
ATOM 829 C CA . LEU A 1 104 ? 4.688 -22.922 -14 1 91.44 104 LEU A CA 1
ATOM 830 C C . LEU A 1 104 ? 5.566 -22.469 -15.156 1 91.44 104 LEU A C 1
ATOM 832 O O . LEU A 1 104 ? 6.75 -22.812 -15.211 1 91.44 104 LEU A O 1
ATOM 836 N N . ASP A 1 105 ? 4.977 -21.828 -16.094 1 93.69 105 ASP A N 1
ATOM 837 C CA . ASP A 1 105 ? 5.695 -21.266 -17.234 1 93.69 105 ASP A CA 1
ATOM 838 C C . ASP A 1 105 ? 6.254 -19.875 -16.906 1 93.69 105 ASP A C 1
ATOM 840 O O . ASP A 1 105 ? 5.688 -18.859 -17.312 1 93.69 105 ASP A O 1
ATOM 844 N N . THR A 1 106 ? 7.461 -19.844 -16.328 1 93.38 106 THR A N 1
ATOM 845 C CA . THR A 1 106 ? 8.031 -18.594 -15.82 1 93.38 106 THR A CA 1
ATOM 846 C C . THR A 1 106 ? 8.602 -17.766 -16.969 1 93.38 106 THR A C 1
ATOM 848 O O . THR A 1 106 ? 8.938 -16.594 -16.766 1 93.38 106 THR A O 1
ATOM 851 N N . ASP A 1 107 ? 8.617 -18.219 -18.188 1 93.12 107 ASP A N 1
ATOM 852 C CA . ASP A 1 107 ? 9.07 -17.453 -19.344 1 93.12 107 ASP A CA 1
ATOM 853 C C . ASP A 1 107 ? 7.977 -16.5 -19.828 1 93.12 107 ASP A C 1
ATOM 855 O O . ASP A 1 107 ? 8.242 -15.594 -20.625 1 93.12 107 ASP A O 1
ATOM 859 N N . ASN A 1 108 ? 6.82 -16.75 -19.406 1 95.12 108 ASN A N 1
ATOM 860 C CA . ASN A 1 108 ? 5.703 -15.961 -19.906 1 95.12 108 ASN A CA 1
ATOM 861 C C . ASN A 1 108 ? 4.949 -15.273 -18.766 1 95.12 108 ASN A C 1
ATOM 863 O O . ASN A 1 108 ? 3.719 -15.211 -18.781 1 95.12 108 ASN A O 1
ATOM 867 N N . ILE A 1 109 ? 5.684 -14.773 -17.859 1 95.75 109 ILE A N 1
ATOM 868 C CA . ILE A 1 109 ? 5.102 -14.023 -16.75 1 95.75 109 ILE A CA 1
ATOM 869 C C . ILE A 1 109 ? 4.637 -12.656 -17.25 1 95.75 109 ILE A C 1
ATOM 871 O O . ILE A 1 109 ? 5.355 -11.977 -17.984 1 95.75 109 ILE A O 1
ATOM 875 N N . HIS A 1 110 ? 3.441 -12.312 -16.891 1 97.19 110 HIS A N 1
ATOM 876 C CA . HIS A 1 110 ? 2.941 -10.961 -17.094 1 97.19 110 HIS A CA 1
ATOM 877 C C . HIS A 1 110 ? 2.887 -10.18 -15.789 1 97.19 110 HIS A C 1
ATOM 879 O O . HIS A 1 110 ? 2.441 -10.703 -14.766 1 97.19 110 HIS A O 1
ATOM 885 N N . ALA A 1 111 ? 3.432 -8.906 -15.875 1 96.56 111 ALA A N 1
ATOM 886 C CA . ALA A 1 111 ? 3.451 -8.07 -14.672 1 96.56 111 ALA A CA 1
ATOM 887 C C . ALA A 1 111 ? 2.748 -6.742 -14.922 1 96.56 111 ALA A C 1
ATOM 889 O O . ALA A 1 111 ? 2.938 -6.117 -15.969 1 96.56 111 ALA A O 1
ATOM 890 N N . ASP A 1 112 ? 1.911 -6.348 -14.039 1 96.06 112 ASP A N 1
ATOM 891 C CA . ASP A 1 112 ? 1.298 -5.023 -14.062 1 96.06 112 ASP A CA 1
ATOM 892 C C . ASP A 1 112 ? 1.347 -4.367 -12.688 1 96.06 112 ASP A C 1
ATOM 894 O O . ASP A 1 112 ? 1.26 -5.047 -11.664 1 96.06 112 ASP A O 1
ATOM 898 N N . TYR A 1 113 ? 1.588 -3.072 -12.672 1 95.69 113 TYR A N 1
ATOM 899 C CA . TYR A 1 113 ? 1.598 -2.271 -11.453 1 95.69 113 TYR A CA 1
ATOM 900 C C . TYR A 1 113 ? 0.55 -1.167 -11.516 1 95.69 113 TYR A C 1
ATOM 902 O O . TYR A 1 113 ? 0.73 -0.172 -12.219 1 95.69 113 TYR A O 1
ATOM 910 N N . VAL A 1 114 ? -0.522 -1.356 -10.742 1 94.38 114 VAL A N 1
ATOM 911 C CA . VAL A 1 114 ? -1.642 -0.42 -10.758 1 94.38 114 VAL A CA 1
ATOM 912 C C . VAL A 1 114 ? -2.078 -0.117 -9.32 1 94.38 114 VAL A C 1
ATOM 914 O O . VAL A 1 114 ? -2.219 -1.028 -8.508 1 94.38 114 VAL A O 1
ATOM 917 N N . ASP A 1 115 ? -2.156 1.106 -8.992 1 94.19 115 ASP A N 1
ATOM 918 C CA . ASP A 1 115 ? -2.688 1.558 -7.707 1 94.19 115 ASP A CA 1
ATOM 919 C C . ASP A 1 115 ? -1.881 0.982 -6.547 1 94.19 115 ASP A C 1
ATOM 921 O O . ASP A 1 115 ? -2.449 0.558 -5.539 1 94.19 115 ASP A O 1
ATOM 925 N N . GLY A 1 116 ? -0.638 0.907 -6.828 1 95.25 116 GLY A N 1
ATOM 926 C CA . GLY A 1 116 ? 0.275 0.506 -5.77 1 95.25 116 GLY A CA 1
ATOM 927 C C . GLY A 1 116 ? 0.356 -0.999 -5.59 1 95.25 116 GLY A C 1
ATOM 928 O O . GLY A 1 116 ? 0.918 -1.482 -4.605 1 95.25 116 GLY A O 1
ATOM 929 N N . VAL A 1 117 ? -0.292 -1.764 -6.5 1 95.88 117 VAL A N 1
ATOM 930 C CA . VAL A 1 117 ? -0.272 -3.221 -6.43 1 95.88 117 VAL A CA 1
ATOM 931 C C . VAL A 1 117 ? 0.463 -3.787 -7.645 1 95.88 117 VAL A C 1
ATOM 933 O O . VAL A 1 117 ? 0.114 -3.482 -8.789 1 95.88 117 VAL A O 1
ATOM 936 N N . LEU A 1 118 ? 1.493 -4.57 -7.359 1 96.75 118 LEU A N 1
ATOM 937 C CA . LEU A 1 118 ? 2.137 -5.348 -8.414 1 96.75 118 LEU A CA 1
ATOM 938 C C . LEU A 1 118 ? 1.454 -6.699 -8.586 1 96.75 118 LEU A C 1
ATOM 940 O O . LEU A 1 118 ? 1.371 -7.484 -7.633 1 96.75 118 LEU A O 1
ATOM 944 N N . ARG A 1 119 ? 0.986 -6.938 -9.727 1 97.31 119 ARG A N 1
ATOM 945 C CA . ARG A 1 119 ? 0.352 -8.219 -10.016 1 97.31 119 ARG A CA 1
AT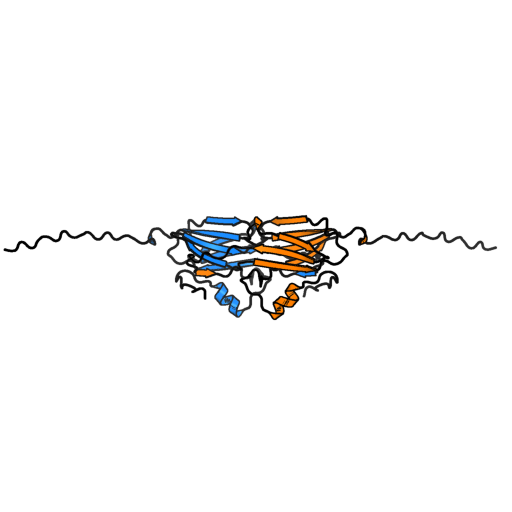OM 946 C C . ARG A 1 119 ? 1.153 -9.008 -11.047 1 97.31 119 ARG A C 1
ATOM 948 O O . ARG A 1 119 ? 1.459 -8.492 -12.125 1 97.31 119 ARG A O 1
ATOM 955 N N . LEU A 1 120 ? 1.448 -10.242 -10.703 1 97.19 120 LEU A N 1
ATOM 956 C CA . LEU A 1 120 ? 2.092 -11.172 -11.617 1 97.19 120 LEU A CA 1
ATOM 957 C C . LEU A 1 120 ? 1.143 -12.305 -12 1 97.19 120 LEU A C 1
ATOM 959 O O . LEU A 1 120 ? 0.462 -12.867 -11.133 1 97.19 120 LEU A O 1
ATOM 963 N N . THR A 1 121 ? 1.094 -12.539 -13.234 1 97.62 121 THR A N 1
ATOM 964 C CA . THR A 1 121 ? 0.334 -13.664 -13.758 1 97.62 121 THR A CA 1
ATOM 965 C C . THR A 1 121 ? 1.255 -14.656 -14.477 1 97.62 121 THR A C 1
ATOM 967 O O . THR A 1 121 ? 1.985 -14.281 -15.391 1 97.62 121 THR A O 1
ATOM 970 N N . ILE A 1 122 ? 1.171 -15.859 -14.016 1 96.31 122 ILE A N 1
ATOM 971 C CA . ILE A 1 122 ? 2.078 -16.891 -14.508 1 96.31 122 ILE A CA 1
ATOM 972 C C . ILE A 1 122 ? 1.275 -18.078 -15.047 1 96.31 122 ILE A C 1
ATOM 974 O O . ILE A 1 122 ? 0.576 -18.75 -14.297 1 96.31 122 ILE A O 1
ATOM 978 N N . PRO A 1 123 ? 1.412 -18.344 -16.234 1 96.44 123 PRO A N 1
ATOM 979 C CA . PRO A 1 123 ? 0.683 -19.5 -16.781 1 96.44 123 PRO A CA 1
ATOM 980 C C . PRO A 1 123 ? 1.206 -20.828 -16.266 1 96.44 123 PRO A C 1
ATOM 982 O O . PRO A 1 123 ? 2.389 -20.953 -15.93 1 96.44 123 PRO A O 1
ATOM 985 N N . VAL A 1 124 ? 0.323 -21.734 -16.109 1 92.31 124 VAL A N 1
ATOM 986 C CA . VAL A 1 124 ? 0.729 -23.125 -15.859 1 92.31 124 VAL A CA 1
ATOM 987 C C . VAL A 1 124 ? 1.394 -23.703 -17.109 1 92.31 124 VAL A C 1
ATOM 989 O O . VAL A 1 124 ? 0.916 -23.5 -18.234 1 92.31 124 VAL A O 1
ATOM 992 N N . ALA A 1 125 ? 2.473 -24.406 -16.875 1 92.69 125 ALA A N 1
ATOM 993 C CA . ALA A 1 125 ? 3.162 -25 -18.016 1 92.69 125 ALA A CA 1
ATOM 994 C C . ALA A 1 125 ? 2.275 -26.031 -18.719 1 92.69 125 ALA A C 1
ATOM 996 O O . ALA A 1 125 ? 1.543 -26.781 -18.078 1 92.69 125 ALA A O 1
ATOM 997 N N . GLU A 1 126 ? 2.414 -26 -20.062 1 91.31 126 GLU A N 1
ATOM 998 C CA . GLU A 1 126 ? 1.599 -26.922 -20.844 1 91.31 126 GLU A CA 1
ATOM 999 C C . GLU A 1 126 ? 1.794 -28.375 -20.375 1 91.31 126 GLU A C 1
ATOM 1001 O O . GLU A 1 126 ? 0.826 -29.125 -20.25 1 91.31 126 GLU A O 1
ATOM 1006 N N . ALA A 1 127 ? 3.021 -28.766 -20.078 1 89.31 127 ALA A N 1
ATOM 1007 C CA . ALA A 1 127 ? 3.355 -30.125 -19.656 1 89.31 127 ALA A CA 1
ATOM 1008 C C . ALA A 1 127 ? 2.754 -30.438 -18.297 1 89.31 127 ALA A C 1
ATOM 1010 O O . ALA A 1 127 ? 2.617 -31.609 -17.938 1 89.31 127 ALA A O 1
ATOM 1011 N N . ALA A 1 128 ? 2.414 -29.391 -17.672 1 86.12 128 ALA A N 1
ATOM 1012 C CA . ALA A 1 128 ? 1.922 -29.578 -16.312 1 86.12 128 ALA A CA 1
ATOM 1013 C C . ALA A 1 128 ? 0.398 -29.547 -16.266 1 86.12 128 ALA A C 1
ATOM 1015 O O . ALA A 1 128 ? -0.204 -29.719 -15.203 1 86.12 128 ALA A O 1
ATOM 1016 N N . LYS A 1 129 ? -0.164 -29.312 -17.406 1 86.44 129 LYS A N 1
ATOM 1017 C CA . LYS A 1 129 ? -1.623 -29.297 -17.453 1 86.44 129 LYS A CA 1
ATOM 1018 C C . LYS A 1 129 ? -2.184 -30.719 -17.391 1 86.44 129 LYS A C 1
ATOM 1020 O O . LYS A 1 129 ? -1.563 -31.656 -17.891 1 86.44 129 LYS A O 1
ATOM 1025 N N . PRO A 1 130 ? -3.35 -30.844 -16.703 1 80.69 130 PRO A N 1
ATOM 1026 C CA . PRO A 1 130 ? -3.953 -32.188 -16.641 1 80.69 130 PRO A CA 1
ATOM 1027 C C . PRO A 1 130 ? -4.27 -32.75 -18.031 1 80.69 130 PRO A C 1
ATOM 1029 O O . PRO A 1 130 ? -4.656 -31.984 -18.922 1 80.69 130 PRO A O 1
ATOM 1032 N N . ARG A 1 131 ? -3.863 -34.031 -18.266 1 80.56 131 ARG A N 1
ATOM 1033 C CA . ARG A 1 131 ? -4.145 -34.656 -19.547 1 80.56 131 ARG A CA 1
ATOM 1034 C C . ARG A 1 131 ? -5.359 -35.594 -19.453 1 80.56 131 ARG A C 1
ATOM 1036 O O . ARG A 1 131 ? -5.555 -36.25 -18.438 1 80.56 131 ARG A O 1
ATOM 1043 N N . LYS A 1 132 ? -6.215 -35.25 -20.297 1 78.19 132 LYS A N 1
ATOM 1044 C CA . LYS A 1 132 ? -7.336 -36.156 -20.391 1 78.19 132 LYS A CA 1
ATOM 1045 C C . LYS A 1 132 ? -6.914 -37.5 -21.031 1 78.19 132 LYS A C 1
ATOM 1047 O O . LYS A 1 132 ? -6.312 -37.5 -22.109 1 78.19 132 LYS A O 1
ATOM 1052 N N . ILE A 1 133 ? -6.906 -38.438 -20.25 1 79.25 133 ILE A N 1
ATOM 1053 C CA . ILE A 1 133 ? -6.621 -39.75 -20.828 1 79.25 133 ILE A CA 1
ATOM 1054 C C . ILE A 1 133 ? -7.891 -40.344 -21.422 1 79.25 133 ILE A C 1
ATOM 1056 O O . ILE A 1 133 ? -8.891 -40.531 -20.734 1 79.25 133 ILE A O 1
ATOM 1060 N N . GLU A 1 134 ? -7.922 -40.281 -22.609 1 74.38 134 GLU A N 1
ATOM 1061 C CA . GLU A 1 134 ? -9.039 -40.938 -23.281 1 74.38 134 GLU A CA 1
ATOM 1062 C C . GLU A 1 134 ? -9.008 -42.438 -23.062 1 74.38 134 GLU A C 1
ATOM 1064 O O . GLU A 1 134 ? -7.977 -43.094 -23.281 1 74.38 134 GLU A O 1
ATOM 1069 N N . VAL A 1 135 ? -9.898 -42.906 -22.312 1 75.5 135 VAL A N 1
ATOM 1070 C CA . VAL A 1 135 ? -10.031 -44.344 -22.156 1 75.5 135 VAL A CA 1
ATOM 1071 C C . VAL A 1 135 ? -10.75 -44.938 -23.375 1 75.5 135 VAL A C 1
ATOM 1073 O O . VAL A 1 135 ? -11.867 -44.5 -23.703 1 75.5 135 VAL A O 1
ATOM 1076 N N . ALA A 1 136 ? -10.055 -45.562 -24.188 1 70.25 136 ALA A N 1
ATOM 1077 C CA . ALA A 1 136 ? -10.688 -46.25 -25.297 1 70.25 136 ALA A CA 1
ATOM 1078 C C . ALA A 1 136 ? -11.719 -47.25 -24.812 1 70.25 136 ALA A C 1
ATOM 1080 O O . ALA A 1 136 ? -11.469 -47.969 -23.844 1 70.25 136 ALA A O 1
ATOM 1081 N N . ALA A 1 137 ? -12.93 -46.906 -24.906 1 64.12 137 ALA A N 1
ATOM 1082 C CA . ALA A 1 137 ? -13.922 -47.969 -24.641 1 64.12 137 ALA A CA 1
ATOM 1083 C C . ALA A 1 137 ? -13.562 -49.25 -25.328 1 64.12 137 ALA A C 1
ATOM 1085 O O . ALA A 1 137 ? -13.336 -49.281 -26.547 1 64.12 137 ALA A O 1
ATOM 1086 N N . GLY A 1 138 ? -12.766 -49.938 -24.812 1 57.84 138 GLY A N 1
ATOM 1087 C CA . GLY A 1 138 ? -12.531 -51.25 -25.422 1 57.84 138 GLY A CA 1
ATOM 1088 C C . GLY A 1 138 ? -13.805 -51.906 -25.938 1 57.84 138 GLY A C 1
ATOM 1089 O O . GLY A 1 138 ? -14.875 -51.719 -25.359 1 57.84 138 GLY A O 1
ATOM 1090 N N . LYS A 1 139 ? -14.078 -52.094 -27.172 1 53.84 139 LYS A N 1
ATOM 1091 C CA . LYS A 1 139 ? -15.133 -52.938 -27.734 1 53.84 139 LYS A CA 1
ATOM 1092 C C . LYS A 1 139 ? -15.289 -54.219 -26.938 1 53.84 139 LYS A C 1
ATOM 1094 O O . LYS A 1 139 ? -14.312 -54.938 -26.688 1 53.84 139 LYS A O 1
ATOM 1099 N N . HIS A 1 140 ? -16.125 -54.25 -25.891 1 51.41 140 HIS A N 1
ATOM 1100 C CA . HIS A 1 140 ? -16.5 -55.562 -25.391 1 51.41 140 HIS A CA 1
ATOM 1101 C C . HIS A 1 140 ? -16.625 -56.594 -26.531 1 51.41 140 HIS A C 1
ATOM 1103 O O . HIS A 1 140 ? -17.484 -56.438 -27.406 1 51.41 140 HIS A O 1
ATOM 1109 N N . GLN A 1 141 ? -15.664 -57.094 -27.219 1 48.69 141 GLN A N 1
ATOM 1110 C CA . GLN A 1 141 ? -15.836 -58.281 -28.047 1 48.69 141 GLN A CA 1
ATOM 1111 C C . GLN A 1 141 ? -16.766 -59.281 -27.375 1 48.69 141 GLN A C 1
ATOM 1113 O O . GLN A 1 141 ? -16.609 -59.594 -26.188 1 48.69 141 GLN A O 1
ATOM 1118 N N . ARG A 1 142 ? -18.125 -59.375 -27.656 1 49.91 142 ARG A N 1
ATOM 1119 C CA . ARG A 1 142 ? -19.125 -60.406 -27.359 1 49.91 142 ARG A CA 1
ATOM 1120 C C . ARG A 1 142 ? -18.484 -61.781 -27.375 1 49.91 142 ARG A C 1
ATOM 1122 O O . ARG A 1 142 ? -17.859 -62.188 -28.359 1 49.91 142 ARG A O 1
ATOM 1129 N N . ALA A 1 143 ? -17.969 -62.219 -26.25 1 49.34 143 ALA A N 1
ATOM 1130 C CA . ALA A 1 143 ? -17.609 -63.656 -26.125 1 49.34 143 ALA A CA 1
ATOM 1131 C C . ALA A 1 143 ? -18.641 -64.562 -26.828 1 49.34 143 ALA A C 1
ATOM 1133 O O . ALA A 1 143 ? -19.844 -64.438 -26.578 1 49.34 143 ALA A O 1
ATOM 1134 N N . ILE A 1 144 ? -18.484 -64.875 -28.047 1 45.5 144 ILE A N 1
ATOM 1135 C CA . ILE A 1 144 ? -19.188 -65.875 -28.875 1 45.5 144 ILE A CA 1
ATOM 1136 C C . ILE A 1 144 ? -19.453 -67.125 -28.047 1 45.5 144 ILE A C 1
ATOM 1138 O O . ILE A 1 144 ? -18.516 -67.75 -27.531 1 45.5 144 ILE A O 1
ATOM 1142 N N . ASN A 1 145 ? -20.453 -67.188 -27.125 1 45.5 145 ASN A N 1
ATOM 1143 C CA . ASN A 1 145 ? -20.938 -68.5 -26.656 1 45.5 145 ASN A CA 1
ATOM 1144 C C . ASN A 1 145 ? -20.984 -69.5 -27.781 1 45.5 145 ASN A C 1
ATOM 1146 O O . ASN A 1 145 ? -21.656 -69.312 -28.781 1 45.5 145 ASN A O 1
ATOM 1150 N N . ALA A 1 146 ? -19.844 -70.188 -27.984 1 36 146 ALA A N 1
ATOM 1151 C CA . ALA A 1 146 ? -20 -71.5 -28.594 1 36 146 ALA A CA 1
ATOM 1152 C C . ALA A 1 146 ? -20.719 -72.438 -27.656 1 36 146 ALA A C 1
ATOM 1154 O O . ALA A 1 146 ? -20.578 -72.375 -26.422 1 36 146 ALA A O 1
ATOM 1155 N N . MET B 1 1 ? 16.375 7.848 15.453 1 27.7 1 MET B N 1
ATOM 1156 C CA . MET B 1 1 ? 15.516 7.977 16.625 1 27.7 1 MET B CA 1
ATOM 1157 C C . MET B 1 1 ? 14.555 9.148 16.484 1 27.7 1 MET B C 1
ATOM 1159 O O . MET B 1 1 ? 14.938 10.305 16.688 1 27.7 1 MET B O 1
ATOM 1163 N N . ASN B 1 2 ? 13.906 9.25 15.266 1 33.94 2 ASN B N 1
ATOM 1164 C CA . ASN B 1 2 ? 13.273 10.422 14.672 1 33.94 2 ASN B CA 1
ATOM 1165 C C . ASN B 1 2 ? 12.219 11.023 15.594 1 33.94 2 ASN B C 1
ATOM 1167 O O . ASN B 1 2 ? 11.352 10.312 16.109 1 33.94 2 ASN B O 1
ATOM 1171 N N . MET B 1 3 ? 12.711 12.016 16.25 1 30.64 3 MET B N 1
ATOM 1172 C CA . MET B 1 3 ? 11.961 12.836 17.188 1 30.64 3 MET B CA 1
ATOM 1173 C C . MET B 1 3 ? 10.562 13.133 16.672 1 30.64 3 MET B C 1
ATOM 1175 O O . MET B 1 3 ? 10.406 13.625 15.547 1 30.64 3 MET B O 1
ATOM 1179 N N . LEU B 1 4 ? 9.516 12.242 16.984 1 40.5 4 LEU B N 1
ATOM 1180 C CA . LEU B 1 4 ? 8.133 12.688 16.891 1 40.5 4 LEU B CA 1
ATOM 1181 C C . LEU B 1 4 ? 7.996 14.133 17.375 1 40.5 4 LEU B C 1
ATOM 1183 O O . LEU B 1 4 ? 8.32 14.438 18.516 1 40.5 4 LEU B O 1
ATOM 1187 N N . ARG B 1 5 ? 8.555 14.977 16.609 1 45.31 5 ARG B N 1
ATOM 1188 C CA . ARG B 1 5 ? 8.242 16.344 17.016 1 45.31 5 ARG B CA 1
ATOM 1189 C C . ARG B 1 5 ? 6.758 16.484 17.344 1 45.31 5 ARG B C 1
ATOM 1191 O O . ARG B 1 5 ? 5.902 16.094 16.547 1 45.31 5 ARG B O 1
ATOM 1198 N N . PHE B 1 6 ? 6.523 16.547 18.641 1 44.59 6 PHE B N 1
ATOM 1199 C CA . PHE B 1 6 ? 5.215 16.859 19.203 1 44.59 6 PHE B CA 1
ATOM 1200 C C . PHE B 1 6 ? 4.582 18.047 18.5 1 44.59 6 PHE B C 1
ATOM 1202 O O . PHE B 1 6 ? 5.098 19.172 18.562 1 44.59 6 PHE B O 1
ATOM 1209 N N . ASP B 1 7 ? 4.102 17.797 17.25 1 51.84 7 ASP B N 1
ATOM 1210 C CA . ASP B 1 7 ? 3.213 18.859 16.797 1 51.84 7 ASP B CA 1
ATOM 1211 C C . ASP B 1 7 ? 1.896 18.859 17.562 1 51.84 7 ASP B C 1
ATOM 1213 O O . ASP B 1 7 ? 1.17 17.859 17.547 1 51.84 7 ASP B O 1
ATOM 1217 N N . PRO B 1 8 ? 1.807 19.656 18.594 1 53.12 8 PRO B N 1
ATOM 1218 C CA . PRO B 1 8 ? 0.654 19.672 19.5 1 53.12 8 PRO B CA 1
ATOM 1219 C C . PRO B 1 8 ? -0.678 19.594 18.766 1 53.12 8 PRO B C 1
ATOM 1221 O O . PRO B 1 8 ? -1.708 19.281 19.359 1 53.12 8 PRO B O 1
ATOM 1224 N N . PHE B 1 9 ? -0.584 19.719 17.5 1 55.97 9 PHE B N 1
ATOM 1225 C CA . PHE B 1 9 ? -1.856 19.797 16.797 1 55.97 9 PHE B CA 1
ATOM 1226 C C . PHE B 1 9 ? -2.242 18.453 16.203 1 55.97 9 PHE B C 1
ATOM 1228 O O . PHE B 1 9 ? -3.41 18.219 15.891 1 55.97 9 PHE B O 1
ATOM 1235 N N . PHE B 1 10 ? -1.185 17.688 16.031 1 55.44 10 PHE B N 1
ATOM 1236 C CA . PHE B 1 10 ? -1.509 16.438 15.344 1 55.44 10 PHE B CA 1
ATOM 1237 C C . PHE B 1 10 ? -1.602 15.289 16.344 1 55.44 10 PHE B C 1
ATOM 1239 O O . PHE B 1 10 ? -0.669 15.047 17.109 1 55.44 10 PHE B O 1
ATOM 1246 N N . ARG B 1 11 ? -2.857 14.797 16.672 1 54.59 11 ARG B N 1
ATOM 1247 C CA . ARG B 1 11 ? -3.027 13.609 17.5 1 54.59 11 ARG B CA 1
ATOM 1248 C C . ARG B 1 11 ? -3.578 12.445 16.672 1 54.59 11 ARG B C 1
ATOM 1250 O O . ARG B 1 11 ? -4.598 12.586 16 1 54.59 11 ARG B O 1
ATOM 1257 N N . ASP B 1 12 ? -2.758 11.469 16.578 1 55.62 12 ASP B N 1
ATOM 1258 C CA . ASP B 1 12 ? -3.234 10.273 15.898 1 55.62 12 ASP B CA 1
ATOM 1259 C C . ASP B 1 12 ? -4.082 9.414 16.828 1 55.62 12 ASP B C 1
ATOM 1261 O O . ASP B 1 12 ? -3.549 8.633 17.625 1 55.62 12 ASP B O 1
ATOM 1265 N N . ILE B 1 13 ? -5.32 9.492 16.875 1 59.78 13 ILE B N 1
ATOM 1266 C CA . ILE B 1 13 ? -6.293 8.883 17.766 1 59.78 13 ILE B CA 1
ATOM 1267 C C . ILE B 1 13 ? -6.242 7.363 17.641 1 59.78 13 ILE B C 1
ATOM 1269 O O . ILE B 1 13 ? -6.273 6.641 18.625 1 59.78 13 ILE B O 1
ATOM 1273 N N . ASP B 1 14 ? -6.184 6.887 16.438 1 59.25 14 ASP B N 1
ATOM 1274 C CA . ASP B 1 14 ? -6.273 5.457 16.172 1 59.25 14 ASP B CA 1
ATOM 1275 C C . ASP B 1 14 ? -5.027 4.727 16.672 1 59.25 14 ASP B C 1
ATOM 1277 O O . ASP B 1 14 ? -5.125 3.621 17.219 1 59.25 14 ASP B O 1
ATOM 1281 N N . ARG B 1 15 ? -3.91 5.359 16.438 1 58.47 15 ARG B N 1
ATOM 1282 C CA . ARG B 1 15 ? -2.691 4.707 16.906 1 58.47 15 ARG B CA 1
ATOM 1283 C C . ARG B 1 15 ? -2.766 4.41 18.391 1 58.47 15 ARG B C 1
ATOM 1285 O O . ARG B 1 15 ? -2.303 3.363 18.844 1 58.47 15 ARG B O 1
ATOM 1292 N N . LEU B 1 16 ? -3.352 5.402 19.047 1 52.03 16 LEU B N 1
ATOM 1293 C CA . LEU B 1 16 ? -3.479 5.234 20.5 1 52.03 16 LEU B CA 1
ATOM 1294 C C . LEU B 1 16 ? -4.375 4.047 20.828 1 52.03 16 LEU B C 1
ATOM 1296 O O . LEU B 1 16 ? -4.094 3.291 21.766 1 52.03 16 LEU B O 1
ATOM 1300 N N . THR B 1 17 ? -5.332 3.779 19.984 1 54.53 17 THR B N 1
ATOM 1301 C CA . THR B 1 17 ? -6.281 2.699 20.234 1 54.53 17 THR B CA 1
ATOM 1302 C C . THR B 1 17 ? -5.727 1.365 19.734 1 54.53 17 THR B C 1
ATOM 1304 O O . THR B 1 17 ? -5.98 0.321 20.344 1 54.53 17 THR B O 1
ATOM 1307 N N . GLN B 1 18 ? -5.047 1.264 18.609 1 58.16 18 GLN B N 1
ATOM 1308 C CA . GLN B 1 18 ? -4.52 0.049 17.984 1 58.16 18 GLN B CA 1
ATOM 1309 C C . GLN B 1 18 ? -3.457 -0.598 18.875 1 58.16 18 GLN B C 1
ATOM 1311 O O . GLN B 1 18 ? -3.369 -1.825 18.953 1 58.16 18 GLN B O 1
ATOM 1316 N N . GLN B 1 19 ? -2.572 0.213 19.453 1 49.88 19 GLN B N 1
ATOM 1317 C CA . GLN B 1 19 ? -1.592 -0.394 20.359 1 49.88 19 GLN B CA 1
ATOM 1318 C C . GLN B 1 19 ? -2.268 -1.319 21.359 1 49.88 19 GLN B C 1
ATOM 1320 O O . GLN B 1 19 ? -1.703 -2.346 21.75 1 49.88 19 GLN B O 1
ATOM 1325 N N . LEU B 1 20 ? -3.455 -0.981 21.656 1 45.94 20 LEU B N 1
ATOM 1326 C CA . LEU B 1 20 ? -4.141 -1.756 22.688 1 45.94 20 LEU B CA 1
ATOM 1327 C C . LEU B 1 20 ? -4.805 -2.99 22.078 1 45.94 20 LEU B C 1
ATOM 1329 O O . LEU B 1 20 ? -4.809 -4.059 22.703 1 45.94 20 LEU B O 1
ATOM 1333 N N . TRP B 1 21 ? -5.348 -2.838 20.906 1 50.34 21 TRP B N 1
ATOM 1334 C CA . TRP B 1 21 ? -6.18 -3.926 20.406 1 50.34 21 TRP B CA 1
ATOM 1335 C C . TRP B 1 21 ? -5.406 -4.793 19.422 1 50.34 21 TRP B C 1
ATOM 1337 O O . TRP B 1 21 ? -5.816 -5.914 19.125 1 50.34 21 TRP B O 1
ATOM 1347 N N . GLY B 1 22 ? -4.32 -4.414 19.047 1 51.06 22 GLY B N 1
ATOM 1348 C CA . GLY B 1 22 ? -3.539 -5.156 18.062 1 51.06 22 GLY B CA 1
ATOM 1349 C C . GLY B 1 22 ? -3.949 -4.871 16.641 1 51.06 22 GLY B C 1
ATOM 1350 O O . GLY B 1 22 ? -5.07 -4.43 16.375 1 51.06 22 GLY B O 1
ATOM 1351 N N . ALA B 1 23 ? -3.182 -4.625 15.773 1 52.97 23 ALA B N 1
ATOM 1352 C CA . ALA B 1 23 ? -3.447 -4.352 14.359 1 52.97 23 ALA B CA 1
ATOM 1353 C C . ALA B 1 23 ? -4.047 -5.574 13.672 1 52.97 23 ALA B C 1
ATOM 1355 O O . ALA B 1 23 ? -3.539 -6.688 13.82 1 52.97 23 ALA B O 1
ATOM 1356 N N . VAL B 1 24 ? -5.449 -5.605 13.477 1 53.84 24 VAL B N 1
ATOM 1357 C CA . VAL B 1 24 ? -6.039 -6.699 12.711 1 53.84 24 VAL B CA 1
ATOM 1358 C C . VAL B 1 24 ? -5.918 -6.414 11.219 1 53.84 24 VAL B C 1
ATOM 1360 O O . VAL B 1 24 ? -6.273 -5.328 10.75 1 53.84 24 VAL B O 1
ATOM 1363 N N . PRO B 1 25 ? -5.34 -7.34 10.477 1 59.09 25 PRO B N 1
ATOM 1364 C CA . PRO B 1 25 ? -5.129 -7.098 9.047 1 59.09 25 PRO B CA 1
ATOM 1365 C C . PRO B 1 25 ? -6.438 -7.008 8.266 1 59.09 25 PRO B C 1
ATOM 1367 O O . PRO B 1 25 ? -6.453 -6.504 7.137 1 59.09 25 PRO B O 1
ATOM 1370 N N . TRP B 1 26 ? -7.578 -7.555 8.867 1 64.44 26 TRP B N 1
ATOM 1371 C CA . TRP B 1 26 ? -8.875 -7.52 8.203 1 64.44 26 TRP B CA 1
ATOM 1372 C C . TRP B 1 26 ? -9.812 -6.535 8.898 1 64.44 26 TRP B C 1
ATOM 1374 O O . TRP B 1 26 ? -10.328 -6.82 9.984 1 64.44 26 TRP B O 1
ATOM 1384 N N . GLY B 1 27 ? -9.922 -5.484 8.297 1 68.12 27 GLY B N 1
ATOM 1385 C CA . GLY B 1 27 ? -10.789 -4.48 8.898 1 68.12 27 GLY B CA 1
ATOM 1386 C C . GLY B 1 27 ? -12.242 -4.613 8.484 1 68.12 27 GLY B C 1
ATOM 1387 O O . GLY B 1 27 ? -12.539 -5.055 7.371 1 68.12 27 GLY B O 1
ATOM 1388 N N . THR B 1 28 ? -13.039 -4.582 9.414 1 72.12 28 THR B N 1
ATOM 1389 C CA . 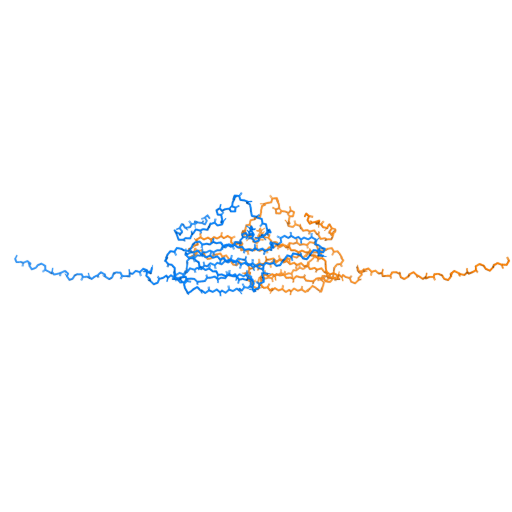THR B 1 28 ? -14.469 -4.484 9.164 1 72.12 28 THR B CA 1
ATOM 1390 C C . THR B 1 28 ? -14.953 -3.051 9.359 1 72.12 28 THR B C 1
ATOM 1392 O O . THR B 1 28 ? -14.195 -2.186 9.797 1 72.12 28 THR B O 1
ATOM 1395 N N . ALA B 1 29 ? -16.203 -2.818 8.891 1 71.44 29 ALA B N 1
ATOM 1396 C CA . ALA B 1 29 ? -16.766 -1.483 9.094 1 71.44 29 ALA B CA 1
ATOM 1397 C C . ALA B 1 29 ? -16.781 -1.118 10.578 1 71.44 29 ALA B C 1
ATOM 1399 O O . ALA B 1 29 ? -16.562 0.04 10.945 1 71.44 29 ALA B O 1
ATOM 1400 N N . ALA B 1 30 ? -17.031 -2.064 11.453 1 69.19 30 ALA B N 1
ATOM 1401 C CA . ALA B 1 30 ? -17.109 -1.851 12.891 1 69.19 30 ALA B CA 1
ATOM 1402 C C . ALA B 1 30 ? -15.719 -1.774 13.516 1 69.19 30 ALA B C 1
ATOM 1404 O O . ALA B 1 30 ? -15.531 -1.115 14.539 1 69.19 30 ALA B O 1
ATOM 1405 N N . GLN B 1 31 ? -14.719 -2.482 12.852 1 72.88 31 GLN B N 1
ATOM 1406 C CA . GLN B 1 31 ? -13.328 -2.482 13.305 1 72.88 31 GLN B CA 1
ATOM 1407 C C . GLN B 1 31 ? -12.367 -2.371 12.125 1 72.88 31 GLN B C 1
ATOM 1409 O O . GLN B 1 31 ? -11.75 -3.359 11.727 1 72.88 31 GLN B O 1
ATOM 1414 N N . PRO B 1 32 ? -12.273 -1.219 11.742 1 73.25 32 PRO B N 1
ATOM 1415 C CA . PRO B 1 32 ? -11.445 -1.043 10.547 1 73.25 32 PRO B CA 1
ATOM 1416 C C . PRO B 1 32 ? -9.961 -1.252 10.82 1 73.25 32 PRO B C 1
ATOM 1418 O O . PRO B 1 32 ? -9.5 -1.048 11.945 1 73.25 32 PRO B O 1
ATOM 1421 N N . ALA B 1 33 ? -9.312 -1.831 9.844 1 72.75 33 ALA B N 1
ATOM 1422 C CA . ALA B 1 33 ? -7.859 -1.939 9.938 1 72.75 33 ALA B CA 1
ATOM 1423 C C . ALA B 1 33 ? -7.199 -0.565 9.844 1 72.75 33 ALA B C 1
ATOM 1425 O O . ALA B 1 33 ? -7.648 0.296 9.086 1 72.75 33 ALA B O 1
ATOM 1426 N N . LEU B 1 34 ? -6.16 -0.409 10.648 1 75.94 34 LEU B N 1
ATOM 1427 C CA . LEU B 1 34 ? -5.434 0.854 10.578 1 75.94 34 LEU B CA 1
ATOM 1428 C C . LEU B 1 34 ? -4.488 0.874 9.383 1 75.94 34 LEU B C 1
ATOM 1430 O O . LEU B 1 34 ? -3.986 -0.172 8.961 1 75.94 34 LEU B O 1
ATOM 1434 N N . VAL B 1 35 ? -4.391 2.055 8.836 1 82.06 35 VAL B N 1
ATOM 1435 C CA . VAL B 1 35 ? -3.52 2.217 7.676 1 82.06 35 VAL B CA 1
ATOM 1436 C C . VAL B 1 35 ? -2.307 3.062 8.055 1 82.06 35 VAL B C 1
ATOM 1438 O O . VAL B 1 35 ? -2.438 4.066 8.766 1 82.06 35 VAL B O 1
ATOM 1441 N N . PRO B 1 36 ? -1.122 2.592 7.719 1 83.56 36 PRO B N 1
ATOM 1442 C CA . PRO B 1 36 ? 0.066 3.408 7.98 1 83.56 36 PRO B CA 1
ATOM 1443 C C . PRO B 1 36 ? -0.024 4.801 7.359 1 83.56 36 PRO B C 1
ATOM 1445 O O . PRO B 1 36 ? -0.551 4.953 6.254 1 83.56 36 PRO B O 1
ATOM 1448 N N . MET B 1 37 ? 0.512 5.777 8.141 1 88.75 37 MET B N 1
ATOM 1449 C CA . MET B 1 37 ? 0.426 7.148 7.641 1 88.75 37 MET B CA 1
ATOM 1450 C C . MET B 1 37 ? 1.705 7.922 7.945 1 88.75 37 MET B C 1
ATOM 1452 O O . MET B 1 37 ? 2.43 7.582 8.883 1 88.75 37 MET B O 1
ATOM 1456 N N . ASP B 1 38 ? 2.027 8.859 7.07 1 90.75 38 ASP B N 1
ATOM 1457 C CA . ASP B 1 38 ? 3.004 9.914 7.332 1 90.75 38 ASP B CA 1
ATOM 1458 C C . ASP B 1 38 ? 2.334 11.289 7.367 1 90.75 38 ASP B C 1
ATOM 1460 O O . ASP B 1 38 ? 1.364 11.531 6.648 1 90.75 38 ASP B O 1
ATOM 1464 N N . ALA B 1 39 ? 2.826 12.109 8.227 1 90.62 39 ALA B N 1
ATOM 1465 C CA . ALA B 1 39 ? 2.357 13.492 8.289 1 90.62 39 ALA B CA 1
ATOM 1466 C C . ALA B 1 39 ? 3.504 14.445 8.609 1 90.62 39 ALA B C 1
ATOM 1468 O O . ALA B 1 39 ? 4.355 14.141 9.453 1 90.62 39 ALA B O 1
ATOM 1469 N N . TRP B 1 40 ? 3.559 15.516 7.82 1 90.69 40 TRP B N 1
ATOM 1470 C CA . TRP B 1 40 ? 4.598 16.5 8.086 1 90.69 40 TRP B CA 1
ATOM 1471 C C . TRP B 1 40 ? 4.176 17.891 7.605 1 90.69 40 TRP B C 1
ATOM 1473 O O . TRP B 1 40 ? 3.252 18.016 6.797 1 90.69 40 TRP B O 1
ATOM 1483 N N . ARG B 1 41 ? 4.859 18.844 8.172 1 89.31 41 ARG B N 1
ATOM 1484 C CA . ARG B 1 41 ? 4.672 20.203 7.699 1 89.31 41 ARG B CA 1
ATOM 1485 C C . ARG B 1 41 ? 5.633 20.531 6.559 1 89.31 41 ARG B C 1
ATOM 1487 O O . ARG B 1 41 ? 6.805 20.156 6.602 1 89.31 41 ARG B O 1
ATOM 1494 N N . ASP B 1 42 ? 5.109 21.156 5.539 1 90.62 42 ASP B N 1
ATOM 1495 C CA . ASP B 1 42 ? 5.891 21.609 4.395 1 90.62 42 ASP B CA 1
ATOM 1496 C C . ASP B 1 42 ? 5.605 23.078 4.082 1 90.62 42 ASP B C 1
ATOM 1498 O O . ASP B 1 42 ? 4.781 23.391 3.221 1 90.62 42 ASP B O 1
ATOM 1502 N N . GLY B 1 43 ? 6.395 23.953 4.801 1 88.88 43 GLY B N 1
ATOM 1503 C CA . GLY B 1 43 ? 6.133 25.375 4.676 1 88.88 43 GLY B CA 1
ATOM 1504 C C . GLY B 1 43 ? 4.758 25.766 5.168 1 88.88 43 GLY B C 1
ATOM 1505 O O . GLY B 1 43 ? 4.43 25.578 6.34 1 88.88 43 GLY B O 1
ATOM 1506 N N . GLU B 1 44 ? 3.941 26.203 4.242 1 92.31 44 GLU B N 1
ATOM 1507 C CA . GLU B 1 44 ? 2.613 26.688 4.613 1 92.31 44 GLU B CA 1
ATOM 1508 C C . GLU B 1 44 ? 1.55 25.625 4.348 1 92.31 44 GLU B C 1
ATOM 1510 O O . GLU B 1 44 ? 0.382 25.953 4.125 1 92.31 44 GLU B O 1
ATOM 1515 N N . LYS B 1 45 ? 2.082 24.469 4.27 1 94.12 45 LYS B N 1
ATOM 1516 C CA . LYS B 1 45 ? 1.137 23.359 4.082 1 94.12 45 LYS B CA 1
ATOM 1517 C C . LYS B 1 45 ? 1.451 22.203 5.016 1 94.12 45 LYS B C 1
ATOM 1519 O O . LYS B 1 45 ? 2.582 22.062 5.484 1 94.12 45 LYS B O 1
ATOM 1524 N N . PHE B 1 46 ? 0.485 21.516 5.27 1 92.38 46 PHE B N 1
ATOM 1525 C CA . PHE B 1 46 ? 0.584 20.25 5.98 1 92.38 46 PHE B CA 1
ATOM 1526 C C . PHE B 1 46 ? 0.241 19.094 5.062 1 92.38 46 PHE B C 1
ATOM 1528 O O . PHE B 1 46 ? -0.746 19.141 4.324 1 92.38 46 PHE B O 1
ATOM 1535 N N . VAL B 1 47 ? 1.091 18.094 5.066 1 94.94 47 VAL B N 1
ATOM 1536 C CA . VAL B 1 47 ? 0.897 16.969 4.148 1 94.94 47 VAL B CA 1
ATOM 1537 C C . VAL B 1 47 ? 0.661 15.688 4.938 1 94.94 47 VAL B C 1
ATOM 1539 O O . VAL B 1 47 ? 1.343 15.43 5.934 1 94.94 47 VAL B O 1
ATOM 1542 N N . VAL B 1 48 ? -0.346 14.93 4.547 1 93.75 48 VAL B N 1
ATOM 1543 C CA . VAL B 1 48 ? -0.625 13.609 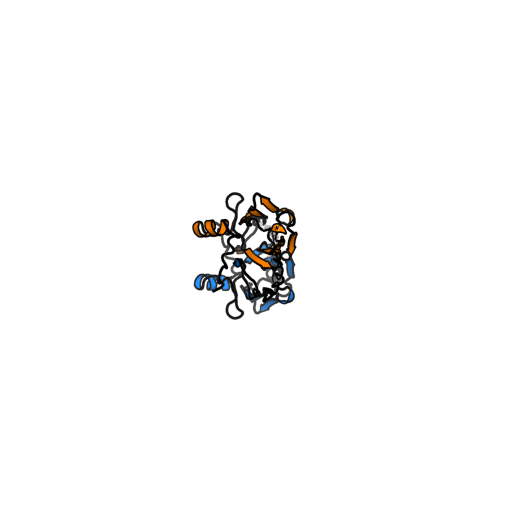5.102 1 93.75 48 VAL B CA 1
ATOM 1544 C C . VAL B 1 48 ? -0.66 12.578 3.977 1 93.75 48 VAL B C 1
ATOM 1546 O O . VAL B 1 48 ? -1.288 12.797 2.939 1 93.75 48 VAL B O 1
ATOM 1549 N N . GLU B 1 49 ? 0.047 11.516 4.172 1 95.12 49 GLU B N 1
ATOM 1550 C CA . GLU B 1 49 ? 0.043 10.438 3.188 1 95.12 49 GLU B CA 1
ATOM 1551 C C . GLU B 1 49 ? -0.382 9.117 3.818 1 95.12 49 GLU B C 1
ATOM 1553 O O . GLU B 1 49 ? 0.034 8.789 4.934 1 95.12 49 GLU B O 1
ATOM 1558 N N . PHE B 1 50 ? -1.255 8.352 3.146 1 93.5 50 PHE B N 1
ATOM 1559 C CA . PHE B 1 50 ? -1.72 7.031 3.549 1 93.5 50 PHE B CA 1
ATOM 1560 C C . PHE B 1 50 ? -1.361 5.988 2.496 1 93.5 50 PHE B C 1
ATOM 1562 O O . PHE B 1 50 ? -1.492 6.238 1.296 1 93.5 50 PHE B O 1
ATOM 1569 N N . ASP B 1 51 ? -0.917 4.852 2.943 1 93.81 51 ASP B N 1
ATOM 1570 C CA . ASP B 1 51 ? -0.799 3.727 2.021 1 93.81 51 ASP B CA 1
ATOM 1571 C C . ASP B 1 51 ? -2.123 2.975 1.903 1 93.81 51 ASP B C 1
ATOM 1573 O O . ASP B 1 51 ? -2.572 2.342 2.861 1 93.81 51 ASP B O 1
ATOM 1577 N N . LEU B 1 52 ? -2.721 3.031 0.685 1 94.5 52 LEU B N 1
ATOM 1578 C CA . LEU B 1 52 ? -3.99 2.373 0.398 1 94.5 52 LEU B CA 1
ATOM 1579 C C . LEU B 1 52 ? -3.928 1.627 -0.93 1 94.5 52 LEU B C 1
ATOM 1581 O O . LEU B 1 52 ? -4.727 1.89 -1.832 1 94.5 52 LEU B O 1
ATOM 1585 N N . PRO B 1 53 ? -3.051 0.725 -0.998 1 94.56 53 PRO B N 1
ATOM 1586 C CA . PRO B 1 53 ? -2.914 0.038 -2.285 1 94.56 53 PRO B CA 1
ATOM 1587 C C . PRO B 1 53 ? -4.137 -0.809 -2.635 1 94.56 53 PRO B C 1
ATOM 1589 O O . PRO B 1 53 ? -4.625 -1.567 -1.794 1 94.56 53 PRO B O 1
ATOM 1592 N N . GLY B 1 54 ? -4.633 -0.748 -3.857 1 93.88 54 GLY B N 1
ATOM 1593 C CA . GLY B 1 54 ? -5.609 -1.659 -4.43 1 93.88 54 GLY B CA 1
ATOM 1594 C C . GLY B 1 54 ? -7.023 -1.406 -3.93 1 93.88 54 GLY B C 1
ATOM 1595 O O . GLY B 1 54 ? -7.902 -2.252 -4.094 1 93.88 54 GLY B O 1
ATOM 1596 N N . VAL B 1 55 ? -7.227 -0.297 -3.242 1 93.94 55 VAL B N 1
ATOM 1597 C CA . VAL B 1 55 ? -8.586 0.004 -2.799 1 93.94 55 VAL B CA 1
ATOM 1598 C C . VAL B 1 55 ? -9.445 0.38 -4 1 93.94 55 VAL B C 1
ATOM 1600 O O . VAL B 1 55 ? -8.93 0.745 -5.059 1 93.94 55 VAL B O 1
ATOM 1603 N N . LEU B 1 56 ? -10.719 0.18 -3.787 1 92.75 56 LEU B N 1
ATOM 1604 C CA . LEU B 1 56 ? -11.648 0.667 -4.797 1 92.75 56 LEU B CA 1
ATOM 1605 C C . LEU B 1 56 ? -11.672 2.191 -4.828 1 92.75 56 LEU B C 1
ATOM 1607 O O . LEU B 1 56 ? -11.906 2.834 -3.805 1 92.75 56 LEU B O 1
ATOM 1611 N N . PRO B 1 57 ? -11.422 2.684 -6.02 1 89.62 57 PRO B N 1
ATOM 1612 C CA . PRO B 1 57 ? -11.383 4.145 -6.082 1 89.62 57 PRO B CA 1
ATOM 1613 C C . PRO B 1 57 ? -12.672 4.789 -5.582 1 89.62 57 PRO B C 1
ATOM 1615 O O . PRO B 1 57 ? -12.633 5.809 -4.883 1 89.62 57 PRO B O 1
ATOM 1618 N N . GLU B 1 58 ? -13.812 4.25 -5.875 1 93.25 58 GLU B N 1
ATOM 1619 C CA . GLU B 1 58 ? -15.109 4.82 -5.516 1 93.25 58 GLU B CA 1
ATOM 1620 C C . GLU B 1 58 ? -15.359 4.715 -4.016 1 93.25 58 GLU B C 1
ATOM 1622 O O . GLU B 1 58 ? -16.266 5.367 -3.48 1 93.25 58 GLU B O 1
ATOM 1627 N N . SER B 1 59 ? -14.57 3.893 -3.352 1 93.75 59 SER B N 1
ATOM 1628 C CA . SER B 1 59 ? -14.734 3.711 -1.912 1 93.75 59 SER B CA 1
ATOM 1629 C C . SER B 1 59 ? -13.961 4.766 -1.129 1 93.75 59 SER B C 1
ATOM 1631 O O . SER B 1 59 ? -14.195 4.949 0.07 1 93.75 59 SER B O 1
ATOM 1633 N N . LEU B 1 60 ? -13.047 5.371 -1.762 1 94.69 60 LEU B N 1
ATOM 1634 C CA . LEU B 1 60 ? -12.203 6.355 -1.09 1 94.69 60 LEU B CA 1
ATOM 1635 C C . LEU B 1 60 ? -13.023 7.559 -0.644 1 94.69 60 LEU B C 1
ATOM 1637 O O . LEU B 1 60 ? -13.617 8.25 -1.473 1 94.69 60 LEU B O 1
ATOM 1641 N N . ASP B 1 61 ? -13.086 7.758 0.683 1 95.56 61 ASP B N 1
ATOM 1642 C CA . ASP B 1 61 ? -13.844 8.852 1.289 1 95.56 61 ASP B CA 1
ATOM 1643 C C . ASP B 1 61 ? -12.969 9.648 2.252 1 95.56 61 ASP B C 1
ATOM 1645 O O . ASP B 1 61 ? -12.305 9.078 3.119 1 95.56 61 ASP B O 1
ATOM 1649 N N . VAL B 1 62 ? -12.875 10.922 2.057 1 96.06 62 VAL B N 1
ATOM 1650 C CA . VAL B 1 62 ? -12.133 11.844 2.908 1 96.06 62 VAL B CA 1
ATOM 1651 C C . VAL B 1 62 ? -13.062 12.938 3.424 1 96.06 62 VAL B C 1
ATOM 1653 O O . VAL B 1 62 ? -13.633 13.703 2.637 1 96.06 62 VAL B O 1
ATOM 1656 N N . ASN B 1 63 ? -13.148 12.984 4.711 1 95.12 63 ASN B N 1
ATOM 1657 C CA . ASN B 1 63 ? -14.062 13.953 5.309 1 95.12 63 ASN B CA 1
ATOM 1658 C C . ASN B 1 63 ? -13.414 14.664 6.496 1 95.12 63 ASN B C 1
ATOM 1660 O O . ASN B 1 63 ? -12.602 14.078 7.207 1 95.12 63 ASN B O 1
ATOM 1664 N N . VAL B 1 64 ? -13.773 15.898 6.629 1 93.38 64 VAL B N 1
ATOM 1665 C CA . VAL B 1 64 ? -13.305 16.641 7.793 1 93.38 64 VAL B CA 1
ATOM 1666 C C . VAL B 1 64 ? -14.5 17.172 8.578 1 93.38 64 VAL B C 1
ATOM 1668 O O . VAL B 1 64 ? -15.383 17.828 8.008 1 93.38 64 VAL B O 1
ATOM 1671 N N . GLU B 1 65 ? -14.562 16.844 9.898 1 90.44 65 GLU B N 1
ATOM 1672 C CA . GLU B 1 65 ? -15.547 17.39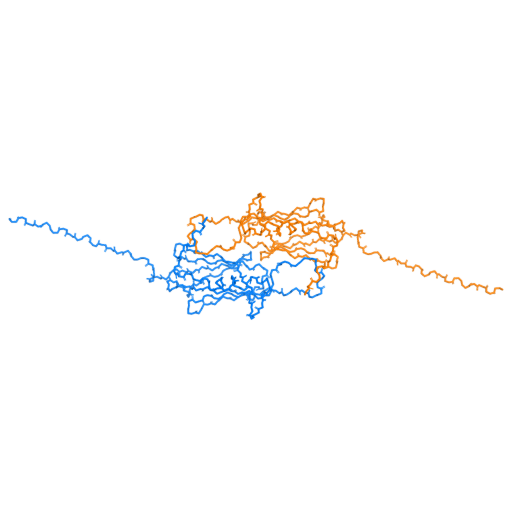1 10.828 1 90.44 65 GLU B CA 1
ATOM 1673 C C . GLU B 1 65 ? -14.898 17.828 12.133 1 90.44 65 GLU B C 1
ATOM 1675 O O . GLU B 1 65 ? -14.211 17.031 12.781 1 90.44 65 GLU B O 1
ATOM 1680 N N . HIS B 1 66 ? -15.172 19.078 12.547 1 86.94 66 HIS B N 1
ATOM 1681 C CA . HIS B 1 66 ? -14.664 19.641 13.797 1 86.94 66 HIS B CA 1
ATOM 1682 C C . HIS B 1 66 ? -13.18 19.312 13.977 1 86.94 66 HIS B C 1
ATOM 1684 O O . HIS B 1 66 ? -12.773 18.797 15.016 1 86.94 66 HIS B O 1
ATOM 1690 N N . ASP B 1 67 ? -12.367 19.422 12.914 1 85.62 67 ASP B N 1
ATOM 1691 C CA . ASP B 1 67 ? -10.906 19.344 12.891 1 85.62 67 ASP B CA 1
ATOM 1692 C C . ASP B 1 67 ? -10.438 17.891 12.914 1 85.62 67 ASP B C 1
ATOM 1694 O O . ASP B 1 67 ? -9.258 17.625 13.156 1 85.62 67 ASP B O 1
ATOM 1698 N N . VAL B 1 68 ? -11.438 17.062 12.75 1 89.25 68 VAL B N 1
ATOM 1699 C CA . VAL B 1 68 ? -11.062 15.656 12.672 1 89.25 68 VAL B CA 1
ATOM 1700 C C . VAL B 1 68 ? -11.141 15.18 11.219 1 89.25 68 VAL B C 1
ATOM 1702 O O . VAL B 1 68 ? -12.211 15.203 10.609 1 89.25 68 VAL B O 1
ATOM 1705 N N . LEU B 1 69 ? -10.016 14.828 10.727 1 92.31 69 LEU B N 1
ATOM 1706 C CA . LEU B 1 69 ? -9.938 14.227 9.398 1 92.31 69 LEU B CA 1
ATOM 1707 C C . LEU B 1 69 ? -10.211 12.727 9.461 1 92.31 69 LEU B C 1
ATOM 1709 O O . LEU B 1 69 ? -9.625 12.023 10.289 1 92.31 69 LEU B O 1
ATOM 1713 N N . THR B 1 70 ? -11.164 12.273 8.68 1 93 70 THR B N 1
ATOM 1714 C CA . THR B 1 70 ? -11.445 10.844 8.578 1 93 70 THR B CA 1
ATOM 1715 C C . THR B 1 70 ? -11.188 10.344 7.156 1 93 70 THR B C 1
ATOM 1717 O O . THR B 1 70 ? -11.727 10.898 6.191 1 93 70 THR B O 1
ATOM 1720 N N . VAL B 1 71 ? -10.344 9.375 7.055 1 94.19 71 VAL B N 1
ATOM 1721 C CA . VAL B 1 71 ? -10.094 8.711 5.777 1 94.19 71 VAL B CA 1
ATOM 1722 C C . VAL B 1 71 ? -10.625 7.277 5.828 1 94.19 71 VAL B C 1
ATOM 1724 O O . VAL B 1 71 ? -10.344 6.539 6.773 1 94.19 71 VAL B O 1
ATOM 1727 N N . ARG B 1 72 ? -11.461 6.953 4.785 1 94.06 72 ARG B N 1
ATOM 1728 C CA . ARG B 1 72 ? -11.992 5.598 4.676 1 94.06 72 ARG B CA 1
ATOM 1729 C C . ARG B 1 72 ? -11.797 5.047 3.266 1 94.06 72 ARG B C 1
ATOM 1731 O O . ARG B 1 72 ? -11.898 5.789 2.285 1 94.06 72 ARG B O 1
ATOM 1738 N N . ALA B 1 73 ? -11.57 3.805 3.225 1 95.12 73 ALA B N 1
ATOM 1739 C CA . ALA B 1 73 ? -11.469 3.102 1.949 1 95.12 73 ALA B CA 1
ATOM 1740 C C . ALA B 1 73 ? -11.758 1.612 2.119 1 95.12 73 ALA B C 1
ATOM 1742 O O . ALA B 1 73 ? -11.781 1.102 3.24 1 95.12 73 ALA B O 1
ATOM 1743 N N . GLU B 1 74 ? -11.992 0.981 0.968 1 94.38 74 GLU B N 1
ATOM 1744 C CA . GLU B 1 74 ? -12.281 -0.448 1.034 1 94.38 74 GLU B CA 1
ATOM 1745 C C . GLU B 1 74 ? -11.516 -1.215 -0.043 1 94.38 74 GLU B C 1
ATOM 1747 O O . GLU B 1 74 ? -11.445 -0.771 -1.19 1 94.38 74 GLU B O 1
ATOM 1752 N N . ARG B 1 75 ? -10.977 -2.301 0.342 1 92.31 75 ARG B N 1
ATOM 1753 C CA . ARG B 1 75 ? -10.469 -3.301 -0.589 1 92.31 75 ARG B CA 1
ATOM 1754 C C . ARG B 1 75 ? -11.352 -4.543 -0.599 1 92.31 75 ARG B C 1
ATOM 1756 O O . ARG B 1 75 ? -11.703 -5.066 0.459 1 92.31 75 ARG B O 1
ATOM 1763 N N . PRO B 1 76 ? -11.703 -4.93 -1.711 1 87.56 76 PRO B N 1
ATOM 1764 C CA . PRO B 1 76 ? -12.625 -6.066 -1.774 1 87.56 76 PRO B CA 1
ATOM 1765 C C . PRO B 1 76 ? -12.086 -7.301 -1.057 1 87.56 76 PRO B C 1
ATOM 1767 O O . PRO B 1 76 ? -10.875 -7.523 -1.029 1 87.56 76 PRO B O 1
ATOM 1770 N N . ALA B 1 77 ? -13.047 -8.07 -0.476 1 81.81 77 ALA B N 1
ATOM 1771 C CA . ALA B 1 77 ? -12.695 -9.344 0.155 1 81.81 77 ALA B CA 1
ATOM 1772 C C . ALA B 1 77 ? -12.195 -10.344 -0.877 1 81.81 77 ALA B C 1
ATOM 1774 O O . ALA B 1 77 ? -12.375 -10.148 -2.082 1 81.81 77 ALA B O 1
ATOM 1775 N N . ILE B 1 78 ? -11.445 -11.305 -0.295 1 78.69 78 ILE B N 1
ATOM 1776 C CA . ILE B 1 78 ? -10.969 -12.359 -1.183 1 78.69 78 ILE B CA 1
ATOM 1777 C C . ILE B 1 78 ? -12.148 -13.234 -1.622 1 78.69 78 ILE B C 1
ATOM 1779 O O . ILE B 1 78 ? -13.031 -13.539 -0.821 1 78.69 78 ILE B O 1
ATOM 1783 N N . ASP B 1 79 ? -12.125 -13.508 -2.904 1 76.31 79 ASP B N 1
ATOM 1784 C CA . ASP B 1 79 ? -13.133 -14.438 -3.385 1 76.31 79 ASP B CA 1
ATOM 1785 C C . ASP B 1 79 ? -13.031 -15.781 -2.66 1 76.31 79 ASP B C 1
ATOM 1787 O O . ASP B 1 79 ? -11.945 -16.359 -2.58 1 76.31 79 ASP B O 1
ATOM 1791 N N . GLU B 1 80 ? -14.125 -16.172 -2.064 1 71.06 80 GLU B N 1
ATOM 1792 C CA . GLU B 1 80 ? -14.172 -17.438 -1.333 1 71.06 80 GLU B CA 1
ATOM 1793 C C . GLU B 1 80 ? -13.734 -18.594 -2.217 1 71.06 80 GLU B C 1
ATOM 1795 O O . GLU B 1 80 ? -13.234 -19.609 -1.717 1 71.06 80 GLU B O 1
ATOM 1800 N N . ASP B 1 81 ? -13.969 -18.422 -3.453 1 72.94 81 ASP B N 1
ATOM 1801 C CA . ASP B 1 81 ? -13.664 -19.516 -4.379 1 72.94 81 ASP B CA 1
ATOM 1802 C C . ASP B 1 81 ? -12.18 -19.516 -4.758 1 72.94 81 ASP B C 1
ATOM 1804 O O . ASP B 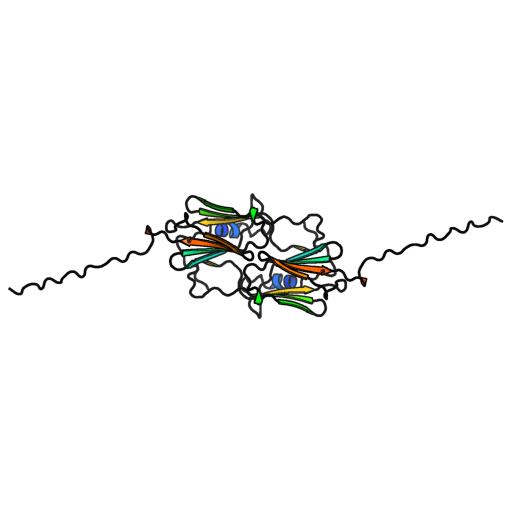1 81 ? -11.719 -20.406 -5.477 1 72.94 81 ASP B O 1
ATOM 1808 N N . ARG B 1 82 ? -11.57 -18.516 -4.191 1 74 82 ARG B N 1
ATOM 1809 C CA . ARG B 1 82 ? -10.156 -18.438 -4.531 1 74 82 ARG B CA 1
ATOM 1810 C C . ARG B 1 82 ? -9.344 -19.484 -3.775 1 74 82 ARG B C 1
ATOM 1812 O O . ARG B 1 82 ? -9.539 -19.672 -2.574 1 74 82 ARG B O 1
ATOM 1819 N N . ASN B 1 83 ? -8.75 -20.375 -4.531 1 71.06 83 ASN B N 1
ATOM 1820 C CA . ASN B 1 83 ? -7.844 -21.344 -3.92 1 71.06 83 ASN B CA 1
ATOM 1821 C C . ASN B 1 83 ? -6.527 -20.688 -3.502 1 71.06 83 ASN B C 1
ATOM 1823 O O . ASN B 1 83 ? -5.535 -20.766 -4.227 1 71.06 83 ASN B O 1
ATOM 1827 N N . GLY B 1 84 ? -6.605 -20.047 -2.311 1 70.19 84 GLY B N 1
ATOM 1828 C CA . GLY B 1 84 ? -5.484 -19.234 -1.874 1 70.19 84 GLY B CA 1
ATOM 1829 C C . GLY B 1 84 ? -4.309 -20.047 -1.377 1 70.19 84 GLY B C 1
ATOM 1830 O O . GLY B 1 84 ? -4.492 -21.078 -0.724 1 70.19 84 GLY B O 1
ATOM 1831 N N . VAL B 1 85 ? -3.139 -19.703 -1.832 1 76.19 85 VAL B N 1
ATOM 1832 C CA . VAL B 1 85 ? -1.897 -20.281 -1.342 1 76.19 85 VAL B CA 1
ATOM 1833 C C . VAL B 1 85 ? -1.312 -19.406 -0.234 1 76.19 85 VAL B C 1
ATOM 1835 O O . VAL B 1 85 ? -0.902 -19.922 0.813 1 76.19 85 VAL B O 1
ATOM 1838 N N . VAL B 1 86 ? -1.313 -18.141 -0.427 1 81.88 86 VAL B N 1
ATOM 1839 C CA . VAL B 1 86 ? -0.84 -17.156 0.539 1 81.88 86 VAL B CA 1
ATOM 1840 C C . VAL B 1 86 ? -1.804 -15.977 0.584 1 81.88 86 VAL B C 1
ATOM 1842 O O . VAL B 1 86 ? -2.268 -15.5 -0.456 1 81.88 86 VAL B O 1
ATOM 1845 N N . SER B 1 87 ? -2.201 -15.508 1.782 1 84.56 87 SER B N 1
ATOM 1846 C CA . SER B 1 87 ? -3.027 -14.328 1.997 1 84.56 87 SER B CA 1
ATOM 1847 C C . SER B 1 87 ? -2.471 -13.461 3.123 1 84.56 87 SER B C 1
ATOM 1849 O O . SER B 1 87 ? -2.715 -13.734 4.301 1 84.56 87 SER B O 1
ATOM 1851 N N . GLU B 1 88 ? -1.712 -12.422 2.686 1 85.06 88 GLU B N 1
ATOM 1852 C CA . GLU B 1 88 ? -1.063 -11.586 3.691 1 85.06 88 GLU B CA 1
ATOM 1853 C C . GLU B 1 88 ? -1.559 -10.141 3.617 1 85.06 88 GLU B C 1
ATOM 1855 O O . GLU B 1 88 ? -1.35 -9.359 4.547 1 85.06 88 GLU B O 1
ATOM 1860 N N . ARG B 1 89 ? -2.146 -9.766 2.482 1 88.56 89 ARG B N 1
ATOM 1861 C CA . ARG B 1 89 ? -2.502 -8.367 2.246 1 88.56 89 ARG B CA 1
ATOM 1862 C C . ARG B 1 89 ? -3.789 -8 2.979 1 88.56 89 ARG B C 1
ATOM 1864 O O . ARG B 1 89 ? -4.809 -8.68 2.836 1 88.56 89 ARG B O 1
ATOM 1871 N N . PRO B 1 90 ? -3.658 -6.926 3.73 1 84.75 90 PRO B N 1
ATOM 1872 C CA . PRO B 1 90 ? -4.859 -6.512 4.457 1 84.75 90 PRO B CA 1
ATOM 1873 C C . PRO B 1 90 ? -6.043 -6.23 3.531 1 84.75 90 PRO B C 1
ATOM 1875 O O . PRO B 1 90 ? -5.855 -5.707 2.43 1 84.75 90 PRO B O 1
ATOM 1878 N N . ARG B 1 91 ? -7.219 -6.68 4.02 1 86.69 91 ARG B N 1
ATOM 1879 C CA . ARG B 1 91 ? -8.438 -6.48 3.24 1 86.69 91 ARG B CA 1
ATOM 1880 C C . ARG B 1 91 ? -9.562 -5.922 4.113 1 86.69 91 ARG B C 1
ATOM 1882 O O . ARG B 1 91 ? -9.438 -5.887 5.34 1 86.69 91 ARG B O 1
ATOM 1889 N N . GLY B 1 92 ? -10.68 -5.496 3.328 1 90 92 GLY B N 1
ATOM 1890 C CA . GLY B 1 92 ? -11.82 -4.926 4.027 1 90 92 GLY B CA 1
ATOM 1891 C C . GLY B 1 92 ? -11.789 -3.41 4.082 1 90 92 GLY B C 1
ATOM 1892 O O . GLY B 1 92 ? -11.367 -2.758 3.123 1 90 92 GLY B O 1
ATOM 1893 N N . VAL B 1 93 ? -12.305 -2.986 5.266 1 89.88 93 VAL B N 1
ATOM 1894 C CA . VAL B 1 93 ? -12.461 -1.543 5.402 1 89.88 93 VAL B CA 1
ATOM 1895 C C . VAL B 1 93 ? -11.266 -0.959 6.148 1 89.88 93 VAL B C 1
ATOM 1897 O O . VAL B 1 93 ? -10.852 -1.491 7.18 1 89.88 93 VAL B O 1
ATOM 1900 N N . PHE B 1 94 ? -10.734 0.065 5.598 1 89.81 94 PHE B N 1
ATOM 1901 C CA . PHE B 1 94 ? -9.672 0.85 6.219 1 89.81 94 PHE B CA 1
ATOM 1902 C C . PHE B 1 94 ? -10.211 2.18 6.73 1 89.81 94 PHE B C 1
ATOM 1904 O O . PHE B 1 94 ? -11.062 2.799 6.09 1 89.81 94 PHE B O 1
ATOM 1911 N N . SER B 1 95 ? -9.688 2.535 7.828 1 89.94 95 SER B N 1
ATOM 1912 C CA . SER B 1 95 ? -10.086 3.844 8.336 1 89.94 95 SER B CA 1
ATOM 1913 C C . SER B 1 95 ? -9.016 4.434 9.242 1 89.94 95 SER B C 1
ATOM 1915 O O . SER B 1 95 ? -8.352 3.707 9.984 1 89.94 95 SER B O 1
ATOM 1917 N N . ARG B 1 96 ? -8.867 5.727 9.133 1 88.62 96 ARG B N 1
ATOM 1918 C CA . ARG B 1 96 ? -7.977 6.477 10.016 1 88.62 96 ARG B CA 1
ATOM 1919 C C . ARG B 1 96 ? -8.562 7.848 10.344 1 88.62 96 ARG B C 1
ATOM 1921 O O . ARG B 1 96 ? -9.078 8.539 9.461 1 88.62 96 ARG B O 1
ATOM 1928 N N . GLN B 1 97 ? -8.539 8.086 11.594 1 88.25 97 GLN B N 1
ATOM 1929 C CA . GLN B 1 97 ? -8.945 9.414 12.031 1 88.25 97 GLN B CA 1
ATOM 1930 C C . GLN B 1 97 ? -7.77 10.195 12.609 1 88.25 97 GLN B C 1
ATOM 1932 O O . GLN B 1 97 ? -7.004 9.664 13.414 1 88.25 97 GLN B O 1
ATOM 1937 N N . VAL B 1 98 ? -7.652 11.383 12.203 1 86.44 98 VAL B N 1
ATOM 1938 C CA . VAL B 1 98 ? -6.543 12.234 12.609 1 86.44 98 VAL B CA 1
ATOM 1939 C C . VAL B 1 98 ? -7.074 13.594 13.055 1 86.44 98 VAL B C 1
ATOM 1941 O O . VAL B 1 98 ? -7.863 14.227 12.344 1 86.44 98 VAL B O 1
ATOM 1944 N N . TYR B 1 99 ? -6.75 13.984 14.18 1 86.56 99 TYR B N 1
ATOM 1945 C CA . TYR B 1 99 ? -7.09 15.336 14.609 1 86.56 99 TYR B CA 1
ATOM 1946 C C . TYR B 1 99 ? -6.137 16.359 14.008 1 86.56 99 TYR B C 1
ATOM 1948 O O . TYR B 1 99 ? -4.918 16.25 14.164 1 86.56 99 TYR B O 1
ATOM 1956 N N . LEU B 1 100 ? -6.922 17.312 13.305 1 86.75 100 LEU B N 1
ATOM 1957 C CA . LEU B 1 100 ? -6.152 18.375 12.68 1 86.75 100 LEU B CA 1
ATOM 1958 C C . LEU B 1 100 ? -6.188 19.641 13.539 1 86.75 100 LEU B C 1
ATOM 1960 O O . LEU B 1 100 ? -7.223 19.969 14.125 1 86.75 100 LEU B O 1
ATOM 1964 N N . GLY B 1 101 ? -5.355 20.094 14.172 1 79.44 101 GLY B N 1
ATOM 1965 C CA . GLY B 1 101 ? -5.312 21.297 14.984 1 79.44 101 GLY B CA 1
ATOM 1966 C C . GLY B 1 101 ? -5.992 22.484 14.328 1 79.44 101 GLY B C 1
ATOM 1967 O O . GLY B 1 101 ? -6.375 22.406 13.156 1 79.44 101 GLY B O 1
ATOM 1968 N N . HIS B 1 102 ? -6.305 23.578 15.031 1 80.31 102 HIS B N 1
ATOM 1969 C CA . HIS B 1 102 ? -7.094 24.734 14.609 1 80.31 102 HIS B CA 1
ATOM 1970 C C . HIS B 1 102 ? -6.293 25.625 13.664 1 80.31 102 HIS B C 1
ATOM 1972 O O . HIS B 1 102 ? -6.852 26.531 13.039 1 80.31 102 HIS B O 1
ATOM 1978 N N . GLY B 1 103 ? -5.16 25.375 13.266 1 86.56 103 GLY B N 1
ATOM 1979 C CA . GLY B 1 103 ? -4.34 26.266 12.469 1 86.56 103 GLY B CA 1
ATOM 1980 C C . GLY B 1 103 ? -4.258 25.859 11.008 1 86.56 103 GLY B C 1
ATOM 1981 O O . GLY B 1 103 ? -3.525 26.484 10.227 1 86.56 103 GLY B O 1
ATOM 1982 N N . LEU B 1 104 ? -5.137 24.969 10.633 1 91.12 104 LEU B N 1
ATOM 1983 C CA . LEU B 1 104 ? -5.098 24.5 9.25 1 91.12 104 LEU B CA 1
ATOM 1984 C C . LEU B 1 104 ? -6.371 24.906 8.508 1 91.12 104 LEU B C 1
ATOM 1986 O O . LEU B 1 104 ? -7.441 25 9.109 1 91.12 104 LEU B O 1
ATOM 1990 N N . ASP B 1 105 ? -6.223 25.234 7.293 1 93.62 105 ASP B N 1
ATOM 1991 C CA . ASP B 1 105 ? -7.355 25.562 6.434 1 93.62 105 ASP B CA 1
ATOM 1992 C C . ASP B 1 105 ? -7.969 24.312 5.828 1 93.62 105 ASP B C 1
ATOM 1994 O O . ASP B 1 105 ? -7.73 24 4.66 1 93.62 105 ASP B O 1
ATOM 1998 N N . THR B 1 106 ? -8.914 23.688 6.543 1 93.25 106 THR B N 1
ATOM 1999 C CA . THR B 1 106 ? -9.461 22.391 6.152 1 93.25 106 THR B CA 1
ATOM 2000 C C . THR B 1 106 ? -10.5 22.562 5.051 1 93.25 106 THR B C 1
ATOM 2002 O O . THR B 1 106 ? -10.93 21.578 4.438 1 93.25 106 THR B O 1
ATOM 2005 N N . ASP B 1 107 ? -10.852 23.75 4.637 1 93 107 ASP B N 1
ATOM 2006 C CA . ASP B 1 107 ? -11.773 24 3.533 1 93 107 ASP B CA 1
ATOM 2007 C C . ASP B 1 107 ? -11.07 23.875 2.188 1 93 107 ASP B C 1
ATOM 2009 O O . ASP B 1 107 ? -11.719 23.797 1.144 1 93 107 ASP B O 1
ATOM 2013 N N . ASN B 1 108 ? -9.805 23.922 2.244 1 95.06 108 ASN B N 1
ATOM 2014 C CA . ASN B 1 108 ? -9.055 23.906 0.993 1 95.06 108 ASN B CA 1
ATOM 2015 C C . ASN B 1 108 ? -8.078 22.734 0.933 1 95.06 108 ASN B C 1
ATOM 2017 O O . ASN B 1 108 ? -6.941 22.891 0.474 1 95.06 108 ASN B O 1
ATOM 2021 N N . ILE B 1 109 ? -8.539 21.641 1.369 1 95.62 109 ILE B N 1
ATOM 2022 C CA . ILE B 1 109 ? -7.738 20.422 1.308 1 95.62 109 ILE B CA 1
ATOM 2023 C C . ILE B 1 109 ? -7.676 19.906 -0.132 1 95.62 109 ILE B C 1
ATOM 2025 O O . ILE B 1 109 ? -8.695 19.875 -0.829 1 95.62 109 ILE B O 1
ATOM 2029 N N . HIS B 1 110 ? -6.496 19.609 -0.552 1 97.19 110 HIS B N 1
ATOM 2030 C CA . HIS B 1 110 ? -6.309 18.922 -1.824 1 97.19 110 HIS B CA 1
ATOM 2031 C C . HIS B 1 110 ? -5.934 17.453 -1.609 1 97.19 110 HIS B C 1
ATOM 2033 O O . HIS B 1 110 ? -5.102 17.141 -0.753 1 97.19 110 HIS B O 1
ATOM 2039 N N . ALA B 1 111 ? -6.641 16.562 -2.375 1 96.5 111 ALA B N 1
ATOM 2040 C CA . ALA B 1 111 ? -6.383 15.133 -2.24 1 96.5 111 ALA B CA 1
ATOM 2041 C C . ALA B 1 111 ? -6.012 14.516 -3.584 1 96.5 111 ALA B C 1
ATOM 2043 O O . ALA B 1 111 ? -6.629 14.82 -4.605 1 96.5 111 ALA B O 1
ATOM 2044 N N . ASP B 1 112 ? -5 13.742 -3.6 1 96.06 112 ASP B N 1
ATOM 2045 C CA . ASP B 1 112 ? -4.633 12.953 -4.773 1 96.06 112 ASP B CA 1
ATOM 2046 C C . ASP B 1 112 ? -4.324 11.508 -4.395 1 96.06 112 ASP B C 1
ATOM 2048 O O . ASP B 1 112 ? -3.805 11.25 -3.307 1 96.06 112 ASP B O 1
ATOM 2052 N N . TYR B 1 113 ? -4.742 10.586 -5.242 1 95.69 113 TYR B N 1
ATOM 2053 C CA . TYR B 1 113 ? -4.461 9.164 -5.074 1 95.69 113 TYR B CA 1
ATOM 2054 C C . TYR B 1 113 ? -3.676 8.617 -6.258 1 95.69 113 TYR B C 1
ATOM 2056 O O . TYR B 1 113 ? -4.23 8.43 -7.344 1 95.69 113 TYR B O 1
ATOM 2064 N N . VAL B 1 114 ? -2.389 8.359 -6.016 1 94.38 114 VAL B N 1
ATOM 2065 C CA . VAL B 1 114 ? -1.494 7.898 -7.074 1 94.38 114 VAL B CA 1
ATOM 2066 C C . VAL B 1 114 ? -0.654 6.73 -6.57 1 94.38 114 VAL B C 1
ATOM 2068 O O . VAL B 1 114 ? -0.11 6.777 -5.465 1 94.38 114 VAL B O 1
ATOM 2071 N N . ASP B 1 115 ? -0.658 5.66 -7.27 1 94.19 115 ASP B N 1
ATOM 2072 C CA . ASP B 1 115 ? 0.196 4.508 -6.992 1 94.19 115 ASP B CA 1
ATOM 2073 C C . ASP B 1 115 ? -0.077 3.943 -5.602 1 94.19 115 ASP B C 1
ATOM 2075 O O . ASP B 1 115 ? 0.855 3.59 -4.875 1 94.19 115 ASP B O 1
ATOM 2079 N N . GLY B 1 116 ? -1.308 4.016 -5.297 1 95.25 116 GLY B N 1
ATOM 2080 C CA . GLY B 1 116 ? -1.741 3.391 -4.055 1 95.25 116 GLY B CA 1
ATOM 2081 C C . GLY B 1 116 ? -1.531 4.27 -2.838 1 95.25 116 GLY B C 1
ATOM 2082 O O . GLY B 1 116 ? -1.646 3.807 -1.703 1 95.25 116 GLY B O 1
ATOM 2083 N N . VAL B 1 117 ? -1.113 5.539 -3.057 1 95.94 117 VAL B N 1
ATOM 2084 C CA . VAL B 1 117 ? -0.888 6.477 -1.961 1 95.94 117 VAL B CA 1
ATOM 2085 C C . VAL B 1 117 ? -1.894 7.621 -2.045 1 95.94 117 VAL B C 1
ATOM 2087 O O . VAL B 1 117 ? -2 8.289 -3.078 1 95.94 117 VAL B O 1
ATOM 2090 N N . LEU B 1 118 ? -2.643 7.797 -0.969 1 96.75 118 LEU B N 1
ATOM 2091 C CA . LEU B 1 118 ? -3.479 8.984 -0.832 1 96.75 118 LEU B CA 1
ATOM 2092 C C . LEU B 1 118 ? -2.695 10.125 -0.193 1 96.75 118 LEU B C 1
ATOM 2094 O O . LEU B 1 118 ? -2.18 9.984 0.917 1 96.75 118 LEU B O 1
ATOM 2098 N N . ARG B 1 119 ? -2.607 11.18 -0.879 1 97.31 119 ARG B N 1
ATOM 2099 C CA . ARG B 1 119 ? -1.924 12.352 -0.347 1 97.31 119 ARG B CA 1
ATOM 2100 C C . ARG B 1 119 ? -2.898 13.508 -0.14 1 97.31 119 ARG B C 1
ATOM 2102 O O . ARG B 1 119 ? -3.619 13.891 -1.063 1 97.31 119 ARG B O 1
ATOM 2109 N N . LEU B 1 120 ? -2.877 14.047 1.05 1 97.12 120 LEU B N 1
ATOM 2110 C CA . LEU B 1 120 ? -3.643 15.242 1.383 1 97.12 120 LEU B CA 1
ATOM 2111 C C . LEU B 1 120 ? -2.717 16.422 1.648 1 97.12 120 LEU B C 1
ATOM 2113 O O . LEU B 1 120 ? -1.716 16.297 2.354 1 97.12 120 LEU B O 1
ATOM 2117 N N . THR B 1 121 ? -3.045 17.484 1.055 1 97.56 121 THR B N 1
ATOM 2118 C CA . THR B 1 121 ? -2.346 18.75 1.289 1 97.56 121 THR B CA 1
ATOM 2119 C C . THR B 1 121 ? -3.293 19.781 1.874 1 97.56 121 THR B C 1
ATOM 2121 O O . THR B 1 121 ? -4.336 20.078 1.287 1 97.56 121 THR B O 1
ATOM 2124 N N . ILE B 1 122 ? -2.889 20.281 2.988 1 96.19 122 ILE B N 1
ATOM 2125 C CA . ILE B 1 122 ? -3.742 21.203 3.732 1 96.19 122 ILE B CA 1
ATOM 2126 C C . ILE B 1 122 ? -2.998 22.516 3.988 1 96.19 122 ILE B C 1
ATOM 2128 O O . ILE B 1 122 ? -1.992 22.531 4.703 1 96.19 122 ILE B O 1
ATOM 2132 N N . PRO B 1 123 ? -3.475 23.531 3.514 1 96.38 123 PRO B N 1
ATOM 2133 C CA . PRO B 1 123 ? -2.807 24.812 3.77 1 96.38 123 PRO B CA 1
ATOM 2134 C C . PRO B 1 123 ? -2.916 25.25 5.227 1 96.38 123 PRO B C 1
ATOM 2136 O O . PRO B 1 123 ? -3.887 24.906 5.906 1 96.38 123 PRO B O 1
ATOM 2139 N N . VAL B 1 124 ? -1.92 25.906 5.668 1 92.25 124 VAL B N 1
ATOM 2140 C CA . VAL B 1 124 ? -2.008 26.594 6.949 1 92.25 124 VAL B CA 1
ATOM 2141 C C . VAL B 1 124 ? -2.957 27.781 6.836 1 92.25 124 VAL B C 1
ATOM 2143 O O . VAL B 1 124 ? -2.918 28.516 5.848 1 92.25 124 VAL B O 1
ATOM 2146 N N . ALA B 1 125 ? -3.764 27.922 7.844 1 92.5 125 ALA B N 1
ATOM 2147 C CA . ALA B 1 125 ? -4.699 29.047 7.812 1 92.5 125 ALA B CA 1
ATOM 2148 C C . ALA B 1 125 ? -3.953 30.375 7.828 1 92.5 125 ALA B C 1
ATOM 2150 O O . ALA B 1 125 ? -2.941 30.516 8.516 1 92.5 125 ALA B O 1
ATOM 2151 N N . GLU B 1 126 ? -4.535 31.328 7.051 1 91.44 126 GLU B N 1
ATOM 2152 C CA . GLU B 1 126 ? -3.9 32.625 6.973 1 91.44 126 GLU B CA 1
ATOM 2153 C C . GLU B 1 126 ? -3.707 33.25 8.359 1 91.44 126 GLU B C 1
ATOM 2155 O O . GLU B 1 126 ? -2.652 33.812 8.656 1 91.44 126 GLU B O 1
ATOM 2160 N N . ALA B 1 127 ? -4.688 33.094 9.234 1 89.31 127 ALA B N 1
ATOM 2161 C CA . ALA B 1 127 ? -4.66 33.656 10.578 1 89.31 127 ALA B CA 1
ATOM 2162 C C . ALA B 1 127 ? -3.594 33 11.438 1 89.31 127 ALA B C 1
ATOM 2164 O O . ALA B 1 127 ? -3.172 33.531 12.461 1 89.31 127 ALA B O 1
ATOM 2165 N N . ALA B 1 128 ? -3.236 31.875 10.945 1 86 128 ALA B N 1
ATOM 2166 C CA . ALA B 1 128 ? -2.295 31.094 11.75 1 86 128 ALA B CA 1
ATOM 2167 C C . ALA B 1 128 ? -0.867 31.266 11.242 1 86 128 ALA B C 1
ATOM 2169 O O . ALA B 1 128 ? 0.075 30.719 11.812 1 86 128 ALA B O 1
ATOM 2170 N N . LYS B 1 129 ? -0.761 32 10.195 1 86.44 129 LYS B N 1
ATOM 2171 C CA . LYS B 1 129 ? 0.578 32.25 9.672 1 86.44 129 LYS B CA 1
ATOM 2172 C C . LYS B 1 129 ? 1.332 33.25 10.539 1 86.44 129 LYS B C 1
ATOM 2174 O O . LYS B 1 129 ? 0.728 34.156 11.125 1 86.44 129 LYS B O 1
ATOM 2179 N N . PRO B 1 130 ? 2.662 33 10.672 1 80.69 130 PRO B N 1
ATOM 2180 C CA . PRO B 1 130 ? 3.441 33.969 11.461 1 80.69 130 PRO B CA 1
ATOM 2181 C C . PRO B 1 130 ? 3.357 35.375 10.922 1 80.69 130 PRO B C 1
ATOM 2183 O O . PRO B 1 130 ? 3.322 35.594 9.703 1 80.69 130 PRO B O 1
ATOM 2186 N N . ARG B 1 131 ? 3.08 36.375 11.836 1 80.56 131 ARG B N 1
ATOM 2187 C CA . ARG B 1 131 ? 3.008 37.781 11.43 1 80.56 131 ARG B CA 1
ATOM 2188 C C . ARG B 1 131 ? 4.309 38.5 11.75 1 80.56 131 ARG B C 1
ATOM 2190 O O . ARG B 1 131 ? 4.922 38.25 12.789 1 80.56 131 ARG B O 1
ATOM 2197 N N . LYS B 1 132 ? 4.77 39 10.719 1 78.56 132 LYS B N 1
ATOM 2198 C CA . LYS B 1 132 ? 5.918 39.875 10.977 1 78.56 132 LYS B CA 1
ATOM 2199 C C . LYS B 1 132 ? 5.492 41.156 11.664 1 78.56 132 LYS B C 1
ATOM 2201 O O . LYS B 1 132 ? 4.57 41.844 11.203 1 78.56 132 LYS B O 1
ATOM 2206 N N . ILE B 1 133 ? 5.883 41.25 12.836 1 79.25 133 ILE B N 1
ATOM 2207 C CA . ILE B 1 133 ? 5.609 42.5 13.531 1 79.25 133 ILE B CA 1
ATOM 2208 C C . ILE B 1 133 ? 6.672 43.562 13.164 1 79.25 133 ILE B C 1
ATOM 2210 O O . ILE B 1 133 ? 7.863 43.344 13.398 1 79.25 133 ILE B O 1
ATOM 2214 N N . GLU B 1 134 ? 6.266 44.375 12.414 1 75.12 134 GLU B N 1
ATOM 2215 C CA . GLU B 1 134 ? 7.176 45.469 12.117 1 75.12 134 GLU B CA 1
ATOM 2216 C C . GLU B 1 134 ? 7.43 46.344 13.352 1 75.12 134 GLU B C 1
ATOM 2218 O O . GLU B 1 134 ? 6.488 46.75 14.023 1 75.12 134 GLU B O 1
ATOM 2223 N N . VAL B 1 135 ? 8.578 46.219 13.828 1 76 135 VAL B N 1
ATOM 2224 C CA . VAL B 1 135 ? 8.953 47.125 14.914 1 76 135 VAL B CA 1
ATOM 2225 C C . VAL B 1 135 ? 9.32 48.5 14.359 1 76 135 VAL B C 1
ATOM 2227 O O . VAL B 1 135 ? 10.195 48.625 13.5 1 76 135 VAL B O 1
ATOM 2230 N N . ALA B 1 136 ? 8.469 49.375 14.562 1 70 136 ALA B N 1
ATOM 2231 C CA . ALA B 1 136 ? 8.805 50.75 14.172 1 70 136 ALA B CA 1
ATOM 2232 C C . ALA B 1 136 ? 10.078 51.219 14.867 1 70 136 ALA B C 1
ATOM 2234 O O . ALA B 1 136 ? 10.273 50.969 16.062 1 70 136 ALA B O 1
ATOM 2235 N N . ALA B 1 137 ? 11.078 51.25 14.164 1 63.78 137 ALA B N 1
ATOM 2236 C CA . ALA B 1 137 ? 12.242 51.906 14.758 1 63.78 137 ALA B CA 1
ATOM 2237 C C . ALA B 1 137 ? 11.859 53.25 15.414 1 63.78 137 ALA B C 1
ATOM 2239 O O . ALA B 1 137 ? 11.211 54.094 14.789 1 63.78 137 ALA B O 1
ATOM 2240 N N . GLY B 1 138 ? 11.398 53.219 16.5 1 57.47 138 GLY B N 1
ATOM 2241 C CA . GLY B 1 138 ? 11.172 54.469 17.156 1 57.47 138 GLY B CA 1
ATOM 2242 C C . GLY B 1 138 ? 12.266 55.5 16.875 1 57.47 138 GLY B C 1
ATOM 2243 O O . GLY B 1 138 ? 13.43 55.156 16.734 1 57.47 138 GLY B O 1
ATOM 2244 N N . LYS B 1 139 ? 12.078 56.531 16.172 1 53.62 139 LYS B N 1
ATOM 2245 C CA . LYS B 1 139 ? 12.984 57.688 16.078 1 53.62 139 LYS B CA 1
ATOM 2246 C C . LYS B 1 139 ? 13.57 58.031 17.453 1 53.62 139 LYS B C 1
ATOM 2248 O O . LYS B 1 139 ? 12.836 58.188 18.422 1 53.62 139 LYS B O 1
ATOM 2253 N N . HIS B 1 140 ? 14.688 57.438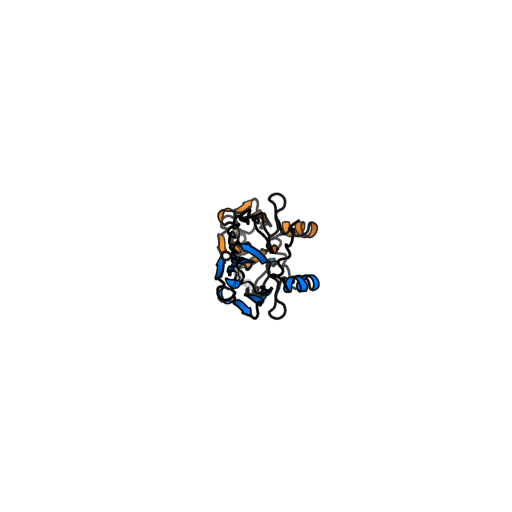 17.844 1 51.69 140 HIS B N 1
ATOM 2254 C CA . HIS B 1 140 ? 15.406 58.062 18.969 1 51.69 140 HIS B CA 1
ATOM 2255 C C . HIS B 1 140 ? 15.289 59.562 18.938 1 51.69 140 HIS B C 1
ATOM 2257 O O . HIS B 1 140 ? 15.797 60.219 18.031 1 51.69 140 HIS B O 1
ATOM 2263 N N . GLN B 1 141 ? 14.195 60.25 19.141 1 49.12 141 GLN B N 1
ATOM 2264 C CA . GLN B 1 141 ? 14.25 61.688 19.391 1 49.12 141 GLN B CA 1
ATOM 2265 C C . GLN B 1 141 ? 15.445 62.031 20.281 1 49.12 141 GLN B C 1
ATOM 2267 O O . GLN B 1 141 ? 15.664 61.406 21.312 1 49.12 141 GLN B O 1
ATOM 2272 N N . ARG B 1 142 ? 16.625 62.438 19.75 1 49.47 142 ARG B N 1
ATOM 2273 C CA . ARG B 1 142 ? 17.781 63.094 20.344 1 49.47 142 ARG B CA 1
ATOM 2274 C C . ARG B 1 142 ? 17.359 64 21.5 1 49.47 142 ARG B C 1
ATOM 2276 O O . ARG B 1 142 ? 16.531 64.875 21.312 1 49.47 142 ARG B O 1
ATOM 2283 N N . ALA B 1 143 ? 17.266 63.5 22.703 1 49.38 143 ALA B N 1
ATOM 2284 C CA . ALA B 1 143 ? 17.203 64.375 23.859 1 49.38 143 ALA B CA 1
ATOM 2285 C C . ALA B 1 143 ? 18.062 65.625 23.656 1 49.38 143 ALA B C 1
ATOM 2287 O O . ALA B 1 143 ? 19.25 65.5 23.344 1 49.38 143 ALA B O 1
ATOM 2288 N N . ILE B 1 144 ? 17.562 66.688 23.125 1 45 144 ILE B N 1
ATOM 2289 C CA . ILE B 1 144 ? 18.109 68 22.984 1 45 144 ILE B CA 1
ATOM 2290 C C . ILE B 1 144 ? 18.828 68.438 24.281 1 45 144 ILE B C 1
ATOM 2292 O O . ILE B 1 144 ? 18.25 68.375 25.359 1 45 144 ILE B O 1
ATOM 2296 N N . ASN B 1 145 ? 20.109 68.125 24.453 1 46.19 145 ASN B N 1
ATOM 2297 C CA . ASN B 1 145 ? 20.969 68.812 25.422 1 46.19 145 ASN B CA 1
ATOM 2298 C C . ASN B 1 145 ? 20.672 70.312 25.547 1 46.19 145 ASN B C 1
ATOM 2300 O O . ASN B 1 145 ? 20.828 71.062 24.578 1 46.19 145 ASN B O 1
ATOM 2304 N N . ALA B 1 146 ? 19.438 70.625 26.031 1 34.47 146 ALA B N 1
ATOM 2305 C CA . ALA B 1 146 ? 19.484 72 26.516 1 34.47 146 ALA B CA 1
ATOM 2306 C C . ALA B 1 146 ? 20.25 72.062 27.844 1 34.47 146 ALA B C 1
ATOM 2308 O O . ALA B 1 146 ? 20.234 71.125 28.625 1 34.47 146 ALA B O 1
#

Organism: Mycolicibacterium paratuberculosis (strain ATCC BAA-968 / K-10) (NCBI:txid262316)

Foldseek 3Di:
DPPPPPPVQKDFPVVVVCVPVPQDLEAEPVRAGEWDKDWDDDVQKIKMKTQAPQWDPVQWDWDDDPQKIKTKTFHDDDDPPDPDPDDDHRGGMYMTIIGGGPQWDPVDWDWDADNRMIMIMIGGDPVNDDDDDDDPPPPPPPPPPD/DPPPPPPVQKDFPVVVVCVPVPADLEAEPVRAGEWDKDWDDDVQKIKIKTQAPQWDPVQWDWDDDPQKIKTKTFHDDDDPPDPDPDDDHRGGMYMTIIGGGPQWAPVDWDWDADNRMIMIMIGGDPVNDDDDDDDPPPPPPPPPPD

Secondary structure (DSSP, 8-state):
-------TT-EEHHHHHHHHH---SEE-SSSPBP--EEEEEETTEEEEEEE-TT--GGG-EEEEETTEEEEEEEEPPPPTT-EEEEE-S-EEEEEEEEE--TTB-GGG-EEEEETTEEEEEEEBPGGGSPP---------------/-------TT-EEHHHHHHHHH---SEE-SSSPBP--EEEEEETTEEEEEEE-TT--GGG-EEEEETTEEEEEEEEPPPPTT-EEEEE-S-EEEEEEEEE--TTB-GGG-EEEEETTEEEEEEEBPGGGSPP---------------

InterPro domains:
  IPR002068 Alpha crystallin/Hsp20 domain [PF00011] (38-135)
  IPR002068 Alpha crystallin/Hsp20 domain [PS01031] (28-138)
  IPR008978 HSP20-like chaperone [G3DSA:2.60.40.790] (2-136)
  IPR008978 HSP20-like chaperone [SSF49764] (16-136)
  IPR031107 Small heat shock protein [PTHR11527] (29-135)

pLDDT: mean 78.43, std 18.14, range [27.0, 97.62]

Solvent-accessible surface area (backbone atoms only — not comparable to full-atom values): 16337 Å² total; per-residue (Å²): 133,81,67,62,42,82,42,92,36,62,46,60,59,49,63,67,50,34,76,74,70,49,85,50,58,63,10,35,90,94,50,45,14,75,56,44,37,33,29,31,56,58,89,63,26,36,38,39,37,35,60,49,48,58,41,42,76,90,46,56,42,80,46,77,56,98,47,30,37,37,40,36,34,32,24,75,70,79,61,83,82,51,54,40,47,38,84,54,56,66,33,29,25,35,38,48,47,34,37,45,39,90,48,47,30,76,89,60,58,45,77,49,76,54,39,10,26,39,37,36,39,28,33,47,22,76,89,58,47,88,74,84,74,79,74,73,74,68,76,78,73,76,77,76,82,123,132,78,67,60,43,80,44,91,38,63,46,61,58,48,62,67,50,34,74,74,70,49,83,48,59,62,9,36,90,93,50,44,13,74,55,45,36,33,28,31,56,57,88,65,25,36,38,38,38,34,60,50,48,57,40,42,75,88,46,57,42,79,46,76,55,97,45,30,38,37,40,36,34,32,24,75,71,79,60,82,84,50,54,42,48,40,84,54,57,66,33,30,25,35,39,48,47,36,38,47,40,91,48,48,31,76,89,59,56,43,76,48,77,53,38,11,26,39,37,38,41,29,33,45,23,77,88,59,48,89,74,83,74,80,73,74,75,68,75,77,72,73,78,72,85,119

Radius of gyration: 27.59 Å; Cα contacts (8 Å, |Δi|>4): 584; chains: 2; bounding box: 42×144×55 Å

Nearest PDB structures (foldseek):
  5zul-assembly1_C-2  TM=9.611E-01  e=1.283E-13  Mycobacterium marinum M
  5zul-assembly1_F-2  TM=8.833E-01  e=3.965E-14  Mycobacterium marinum M
  5zul-assembly1_D-2  TM=9.082E-01  e=9.084E-13  Mycobacterium marinum M
  6l6m-assembly1_A  TM=8.448E-01  e=8.179E-08  Entamoeba histolytica
  7ck4-assembly1_A  TM=6.915E-01  e=3.246E-05  Synechococcus phage S-ShM2